Protein AF-A0A9Q1J4L8-F1 (afdb_monomer)

Sequence (246 aa):
MKAHSSSCDWLLPLSITVVRCLAFACGSSHESVCRLILRRPKENRTVIMPPKKAKGTVKNSKKKLDGGDQREEKYRRSVLDVAVLKEHLVLRREVARQAQASSEELKSQMRGLKEELSEEREEKKDISADLARQNKSLKTEMGVKVQKLETEVTTLRGKLDKCQEELKVEKEARARMEQEKDASICELKNQLDHMETGYQKILHDTLDSLLSHLADARLRWTDESTSIHLEYKELLSSFGLNPLQL

Solvent-accessible surface area (backbone atoms only — not comparable to full-atom values): 14968 Å² total; per-residue (Å²): 133,86,88,79,90,83,86,82,87,88,81,84,77,100,80,71,79,73,71,68,70,63,75,79,76,78,76,84,81,86,84,75,84,88,81,82,88,81,83,78,82,78,86,81,84,84,78,84,77,84,87,83,84,84,89,82,89,83,87,86,83,90,82,86,86,69,80,58,60,67,54,48,52,52,46,54,49,51,53,50,51,53,49,53,52,49,53,52,50,51,51,52,49,49,53,51,50,53,54,48,52,55,50,52,50,52,53,49,52,55,50,50,56,52,48,53,55,47,49,56,52,50,52,51,50,53,53,51,50,50,53,50,50,49,52,50,51,53,52,51,54,50,49,52,52,49,53,50,52,53,52,50,51,54,50,52,49,54,52,49,55,50,52,52,50,53,52,50,53,50,51,53,52,51,52,51,53,49,52,53,51,52,50,53,52,50,52,52,48,52,51,48,53,51,51,50,52,51,52,53,48,54,53,48,57,50,52,51,51,52,51,49,53,52,50,52,51,50,47,51,52,50,49,51,52,51,49,52,54,48,53,54,50,51,53,39,46,75,73,73,45,62,84,88,79,117

Organism: Synaphobranchus kaupii (NCBI:txid118154)

Secondary structure (DSSP, 8-state):
---------------SSSTTSSTTS-----SSSSSSS--PPP------PPPPPPP-----------TTHHHHHHHHHHHHHHHHHHHHHHHHHHHHHHHHHHHHHHHHHHHHHHHHHHHHHHHHHHHHHHHHHHHHHHHHHHHHHHHHHHHHHHHHHHHHHHHHHHHHHHHHHHHHHHHHHHHHHHHHHHHHHHHHHHHHHHHHHHHHHHHHHHHHHHHHHHHHHHHHHHHHHHHHHHTT--TT--

Radius of gyration: 75.36 Å; Cα contacts (8 Å, |Δi|>4): 6; chains: 1; bounding box: 149×34×218 Å

Structure (mmCIF, N/CA/C/O backbone):
data_AF-A0A9Q1J4L8-F1
#
_entry.id   AF-A0A9Q1J4L8-F1
#
loop_
_atom_site.group_PDB
_atom_site.id
_atom_site.type_symbol
_atom_site.label_atom_id
_atom_site.label_alt_id
_atom_site.label_comp_id
_atom_site.label_asym_id
_atom_site.label_entity_id
_atom_site.label_seq_id
_atom_site.pdbx_PDB_ins_code
_atom_site.Cartn_x
_atom_site.Cartn_y
_atom_site.Cartn_z
_atom_site.occupancy
_atom_site.B_iso_or_equiv
_atom_site.auth_seq_id
_atom_site.auth_comp_id
_atom_site.auth_asym_id
_atom_site.auth_atom_id
_atom_site.pdbx_PDB_model_num
ATOM 1 N N . MET A 1 1 ? -29.429 -12.076 -32.630 1.00 41.31 1 MET A N 1
ATOM 2 C CA . MET A 1 1 ? -29.334 -12.919 -31.420 1.00 41.31 1 MET A CA 1
ATOM 3 C C . MET A 1 1 ? -29.400 -12.019 -30.194 1.00 41.31 1 MET A C 1
ATOM 5 O O . MET A 1 1 ? -28.751 -10.989 -30.190 1.00 41.31 1 MET A O 1
ATOM 9 N N . LYS A 1 2 ? -30.280 -12.416 -29.268 1.00 39.25 2 LYS A N 1
ATOM 10 C CA . LYS A 1 2 ? -30.574 -11.995 -27.885 1.00 39.25 2 LYS A CA 1
ATOM 11 C C . LYS A 1 2 ? -29.916 -10.749 -27.262 1.00 39.25 2 LYS A C 1
ATOM 13 O O . LYS A 1 2 ? -28.704 -10.599 -27.210 1.00 39.25 2 LYS A O 1
ATOM 18 N N . ALA A 1 3 ? -30.819 -9.964 -26.680 1.00 41.41 3 ALA A N 1
ATOM 19 C CA . ALA A 1 3 ? -30.649 -8.843 -25.772 1.00 41.41 3 ALA A CA 1
ATOM 20 C C . ALA A 1 3 ? -30.174 -9.238 -24.360 1.00 41.41 3 ALA A C 1
ATOM 22 O O . ALA A 1 3 ? -30.511 -10.315 -23.881 1.00 41.41 3 ALA A O 1
ATOM 23 N N . HIS A 1 4 ? -29.513 -8.286 -23.698 1.00 40.66 4 HIS A N 1
ATOM 24 C CA . HIS A 1 4 ? -29.453 -8.005 -22.251 1.00 40.66 4 HIS A CA 1
ATOM 25 C C . HIS A 1 4 ? -29.112 -6.497 -22.195 1.00 40.66 4 HIS A C 1
ATOM 27 O O . HIS A 1 4 ? -28.115 -6.105 -22.785 1.00 40.66 4 HIS A O 1
ATOM 33 N N . SER A 1 5 ? -29.921 -5.530 -21.746 1.00 39.19 5 SER A N 1
ATOM 34 C CA . SER A 1 5 ? -30.726 -5.366 -20.528 1.00 39.19 5 SER A CA 1
ATOM 35 C C . SER A 1 5 ? -29.953 -5.661 -19.244 1.00 39.19 5 SER A C 1
ATOM 37 O O . SER A 1 5 ? -29.830 -6.821 -18.860 1.00 39.19 5 SER A O 1
ATOM 39 N N . SER A 1 6 ? -29.417 -4.618 -18.596 1.00 36.38 6 SER A N 1
ATOM 40 C CA . SER A 1 6 ? -29.942 -4.100 -17.318 1.00 36.38 6 SER A CA 1
ATOM 41 C C . SER A 1 6 ? -28.927 -3.206 -16.577 1.00 36.38 6 SER A C 1
ATOM 43 O O . SER A 1 6 ? -27.727 -3.457 -16.618 1.00 36.38 6 SER A O 1
ATOM 45 N N . SER A 1 7 ? -29.483 -2.251 -15.819 1.00 34.69 7 SER A N 1
ATOM 46 C CA . SER A 1 7 ? -28.934 -1.525 -14.654 1.00 34.69 7 SER A CA 1
ATOM 47 C C . SER A 1 7 ? -28.022 -0.319 -14.927 1.00 34.69 7 SER A C 1
ATOM 49 O O . SER A 1 7 ? -26.845 -0.476 -15.217 1.00 34.69 7 SER A O 1
ATOM 51 N N . CYS A 1 8 ? -28.549 0.911 -14.977 1.00 34.59 8 CYS A N 1
ATOM 52 C CA . CYS A 1 8 ? -29.114 1.756 -13.896 1.00 34.59 8 CYS A CA 1
ATOM 53 C C . CYS A 1 8 ? -28.048 2.413 -12.997 1.00 34.59 8 CYS A C 1
ATOM 55 O O . CYS A 1 8 ? -27.528 1.797 -12.070 1.00 34.59 8 CYS A O 1
ATOM 57 N N . ASP A 1 9 ? -27.785 3.684 -13.313 1.00 39.22 9 ASP A N 1
ATOM 58 C CA . ASP A 1 9 ? -27.867 4.855 -12.429 1.00 39.22 9 ASP A CA 1
ATOM 59 C C . ASP A 1 9 ? -27.431 4.709 -10.970 1.00 39.22 9 ASP A C 1
ATOM 61 O O . ASP A 1 9 ? -28.220 4.283 -10.133 1.00 39.22 9 ASP A O 1
ATOM 65 N N . TRP A 1 10 ? -26.250 5.246 -10.643 1.00 35.06 10 TRP A N 1
ATOM 66 C CA . TRP A 1 10 ? -25.964 5.787 -9.308 1.00 35.06 10 TRP A CA 1
ATOM 67 C C . TRP A 1 10 ? -25.053 7.019 -9.409 1.00 35.06 10 TRP A C 1
ATOM 69 O O . TRP A 1 10 ? -23.838 6.941 -9.247 1.00 35.06 10 TRP A O 1
ATOM 79 N N . LEU A 1 11 ? -25.664 8.179 -9.660 1.00 38.72 11 LEU A N 1
ATOM 80 C CA . LEU A 1 11 ? -25.077 9.499 -9.420 1.00 38.72 11 LEU A CA 1
ATOM 81 C C . LEU A 1 11 ? -25.900 10.211 -8.330 1.00 38.72 11 LEU A C 1
ATOM 83 O O . LEU A 1 11 ? -26.982 10.716 -8.606 1.00 38.72 11 LEU A O 1
ATOM 87 N N . LEU A 1 12 ? -25.297 10.272 -7.129 1.00 43.03 12 LEU A N 1
ATOM 88 C CA . LEU A 1 12 ? -25.479 11.239 -6.018 1.00 43.03 12 LEU A CA 1
ATOM 89 C C . LEU A 1 12 ? -26.795 11.194 -5.191 1.00 43.03 12 LEU A C 1
ATOM 91 O O . LEU A 1 12 ? -27.826 10.790 -5.714 1.00 43.03 12 LEU A O 1
ATOM 95 N N . PRO A 1 13 ? -26.839 11.693 -3.925 1.00 46.28 13 PRO A N 1
ATOM 96 C CA . PRO A 1 13 ? -25.764 12.078 -2.995 1.00 46.28 13 PRO A CA 1
ATOM 97 C C . PRO A 1 13 ? -25.899 11.464 -1.573 1.00 46.28 13 PRO A C 1
ATOM 99 O O . PRO A 1 13 ? -26.981 11.357 -0.992 1.00 46.28 13 PRO A O 1
ATOM 102 N N . LEU A 1 14 ? -24.766 11.169 -0.931 1.00 45.22 14 LEU A N 1
ATOM 103 C CA . LEU A 1 14 ? -24.687 10.952 0.520 1.00 45.22 14 LEU A CA 1
ATOM 104 C C . LEU A 1 14 ? -24.919 12.283 1.260 1.00 45.22 14 LEU A C 1
ATOM 106 O O . LEU A 1 14 ? -23.974 13.019 1.528 1.00 45.22 14 LEU A O 1
ATOM 110 N N . SER A 1 15 ? -26.169 12.634 1.573 1.00 49.53 15 SER A N 1
ATOM 111 C CA . SER A 1 15 ? -26.491 13.818 2.400 1.00 49.53 15 SER A CA 1
ATOM 112 C C . SER A 1 15 ? -27.800 13.703 3.196 1.00 49.53 15 SER A C 1
ATOM 114 O O . SER A 1 15 ? -28.487 14.699 3.393 1.00 49.53 15 SER A O 1
ATOM 116 N N . ILE A 1 16 ? -28.173 12.514 3.692 1.00 50.03 16 ILE A N 1
ATOM 117 C CA . ILE A 1 16 ? -29.377 12.368 4.552 1.00 50.03 16 ILE A CA 1
ATOM 118 C C . ILE A 1 16 ? -29.108 11.678 5.904 1.00 50.03 16 ILE A C 1
ATOM 120 O O . ILE A 1 16 ? -29.933 11.750 6.813 1.00 50.03 16 ILE A O 1
ATOM 124 N N . THR A 1 17 ? -27.921 11.119 6.144 1.00 47.09 17 THR A N 1
ATOM 125 C CA . THR A 1 17 ? -27.683 10.350 7.384 1.00 47.09 17 THR A CA 1
ATOM 126 C C . THR A 1 17 ? -27.068 11.150 8.540 1.00 47.09 17 THR A C 1
ATOM 128 O O . THR A 1 17 ? -26.911 10.608 9.627 1.00 47.09 17 THR A O 1
ATOM 131 N N . 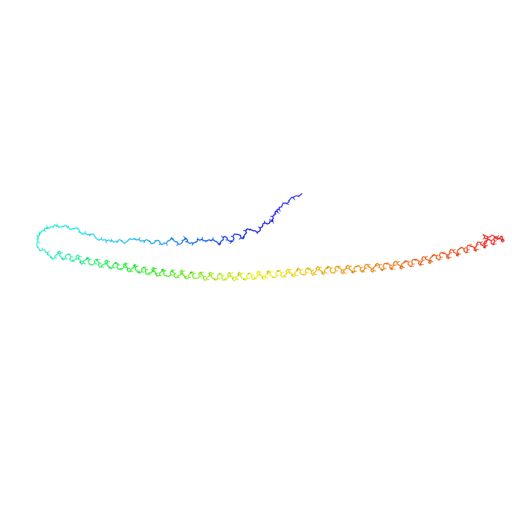VAL A 1 18 ? -26.769 12.446 8.376 1.00 47.94 18 VAL A N 1
ATOM 132 C CA . VAL A 1 18 ? -26.186 13.263 9.469 1.00 47.94 18 VAL A CA 1
ATOM 133 C C . VAL A 1 18 ? -27.233 14.080 10.242 1.00 47.94 18 VAL A C 1
ATOM 135 O O . VAL A 1 18 ? -27.016 14.407 11.404 1.00 47.94 18 VAL A O 1
ATOM 138 N N . VAL A 1 19 ? -28.430 14.317 9.694 1.00 46.69 19 VAL A N 1
ATOM 139 C CA . VAL A 1 19 ? -29.471 15.090 10.410 1.00 46.69 19 VAL A CA 1
ATOM 140 C C . VAL A 1 19 ? -30.332 14.215 11.334 1.00 46.69 19 VAL A C 1
ATOM 142 O O . VAL A 1 19 ? -31.009 14.722 12.224 1.00 46.69 19 VAL A O 1
ATOM 145 N N . ARG A 1 20 ? -30.254 12.881 11.225 1.00 41.91 20 ARG A N 1
ATOM 146 C CA . ARG A 1 20 ? -31.055 11.975 12.069 1.00 41.91 20 ARG A CA 1
ATOM 147 C C . ARG A 1 20 ? -30.362 11.515 13.360 1.00 41.91 20 ARG A C 1
ATOM 149 O O . ARG A 1 20 ? -31.019 10.914 14.201 1.00 41.91 20 ARG A O 1
ATOM 156 N N . CYS A 1 21 ? -29.091 11.871 13.568 1.00 37.75 21 CYS A N 1
ATOM 157 C CA . CYS A 1 21 ? -28.373 11.614 14.827 1.00 37.75 21 CYS A CA 1
ATOM 158 C C . CYS A 1 21 ? -28.373 12.800 15.810 1.00 37.75 21 CYS A C 1
ATOM 160 O O . CYS A 1 21 ? -27.977 12.627 16.958 1.00 37.75 21 CYS A O 1
ATOM 162 N N . LEU A 1 22 ? -28.872 13.977 15.415 1.00 38.34 22 LEU A N 1
ATOM 163 C CA . LEU A 1 22 ? -29.051 15.126 16.319 1.00 38.34 22 LEU A CA 1
ATOM 164 C C . LEU A 1 22 ? -30.477 15.254 16.884 1.00 38.34 22 LEU A C 1
ATOM 166 O O . LEU A 1 22 ? -30.719 16.084 17.752 1.00 38.34 22 LEU A O 1
ATOM 170 N N . ALA A 1 23 ? -31.403 14.380 16.479 1.00 39.72 23 ALA A N 1
ATOM 171 C CA . ALA A 1 23 ? -32.763 14.312 17.024 1.00 39.72 23 ALA A CA 1
ATOM 172 C C . ALA A 1 23 ? -32.931 13.270 18.152 1.00 39.72 23 ALA A C 1
ATOM 174 O O . ALA A 1 23 ? -34.051 12.882 18.468 1.00 39.72 23 ALA A O 1
ATOM 175 N N . PHE A 1 24 ? -31.834 12.814 18.770 1.00 37.53 24 PHE A N 1
ATOM 176 C CA . PHE A 1 24 ? -31.878 12.076 20.044 1.00 37.53 24 PHE A CA 1
ATOM 177 C C . PHE A 1 24 ? -31.339 12.905 21.224 1.00 37.53 24 PHE A C 1
ATOM 179 O O . PHE A 1 24 ? -31.218 12.418 22.343 1.00 37.53 24 P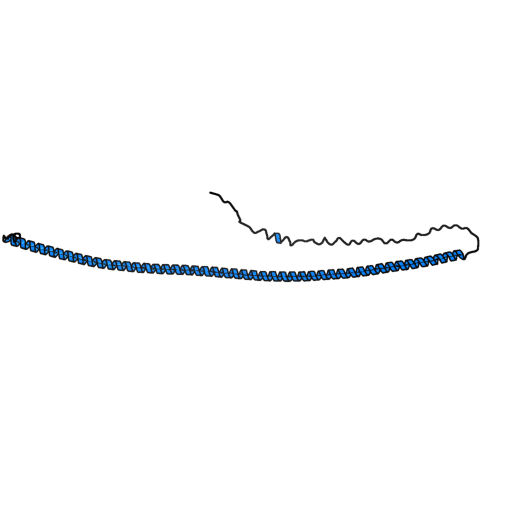HE A O 1
ATOM 186 N N . ALA A 1 25 ? -31.042 14.184 20.982 1.00 44.75 25 ALA A N 1
ATOM 187 C CA . ALA A 1 25 ? -30.523 15.124 21.967 1.00 44.75 25 ALA A CA 1
ATOM 188 C C . ALA A 1 25 ? -31.481 16.310 22.169 1.00 44.75 25 ALA A C 1
ATOM 190 O O . ALA A 1 25 ? -31.062 17.457 22.150 1.00 44.75 25 ALA A O 1
ATOM 191 N N . CYS A 1 26 ? -32.780 16.050 22.332 1.00 42.31 26 CYS A N 1
ATOM 192 C CA . CYS A 1 26 ? -33.693 16.991 22.987 1.00 42.31 26 CYS A CA 1
ATOM 193 C C . CYS A 1 26 ? -34.978 16.251 23.376 1.00 42.31 26 CYS A C 1
ATOM 195 O O . CYS A 1 26 ? -35.955 16.218 22.634 1.00 42.31 26 CYS A O 1
ATOM 197 N N . GLY A 1 27 ? -34.932 15.582 24.525 1.00 34.06 27 GLY A N 1
ATOM 198 C CA . GLY A 1 27 ? -36.057 14.876 25.128 1.00 34.06 27 GLY A CA 1
ATOM 199 C C . GLY A 1 27 ? -36.239 15.340 26.562 1.00 34.06 27 GLY A C 1
ATOM 200 O O . GLY A 1 27 ? -36.125 14.553 27.497 1.00 34.06 27 GLY A O 1
ATOM 201 N N . SER A 1 28 ? -36.457 16.644 26.727 1.00 48.75 28 SER A N 1
ATOM 202 C CA . SER A 1 28 ? -37.103 17.198 27.910 1.00 48.75 28 SER A CA 1
ATOM 203 C C . SER A 1 28 ? -38.387 16.418 28.204 1.00 48.75 28 SER A C 1
ATOM 205 O O . SER A 1 28 ? -39.126 16.065 27.287 1.00 48.75 28 SER A O 1
ATOM 207 N N . SER A 1 29 ? -38.676 16.244 29.493 1.00 43.75 29 SER A N 1
ATOM 208 C CA . SER A 1 29 ? -39.889 15.632 30.047 1.00 43.75 29 SER A CA 1
ATOM 209 C C . SER A 1 29 ? -39.823 14.120 30.301 1.00 43.75 29 SER A C 1
ATOM 211 O O . SER A 1 29 ? -40.566 13.323 29.738 1.00 43.75 29 SER A O 1
ATOM 213 N N . HIS A 1 30 ? -39.000 13.727 31.275 1.00 35.34 30 HIS A N 1
ATOM 214 C CA . HIS A 1 30 ? -39.328 12.574 32.120 1.00 35.34 30 HIS A CA 1
ATOM 215 C C . HIS A 1 30 ? -39.415 13.002 33.592 1.00 35.34 30 HIS A C 1
ATOM 217 O O . HIS A 1 30 ? -38.863 12.379 34.492 1.00 35.34 30 HIS A O 1
ATOM 223 N N . GLU A 1 31 ? -40.125 14.110 33.822 1.00 42.59 31 GLU A N 1
ATOM 224 C CA . GLU A 1 31 ? -40.415 14.668 35.149 1.00 42.59 31 GLU A CA 1
ATOM 225 C C . GLU A 1 31 ? -41.905 14.515 35.526 1.00 42.59 31 GLU A C 1
ATOM 227 O O . GLU A 1 31 ? -42.441 15.260 36.340 1.00 42.59 31 GLU A O 1
ATOM 232 N N . SER A 1 32 ? -42.621 13.545 34.939 1.00 43.25 32 SER A N 1
ATOM 233 C CA . SER A 1 32 ? -44.064 13.360 35.199 1.00 43.25 32 SER A CA 1
ATOM 234 C C . SER A 1 32 ? -44.546 11.932 35.470 1.00 43.25 32 SER A C 1
ATOM 236 O O . SER A 1 32 ? -45.738 11.745 35.685 1.00 43.25 32 SER A O 1
ATOM 238 N N . VAL A 1 33 ? -43.669 10.925 35.571 1.00 44.53 33 VAL A N 1
ATOM 239 C CA . VAL A 1 33 ? -44.124 9.532 35.810 1.00 44.53 33 VAL A CA 1
ATOM 240 C C . VAL A 1 33 ? -43.992 9.071 37.275 1.00 44.53 33 VAL A C 1
ATOM 242 O O . VAL A 1 33 ? -44.569 8.061 37.656 1.00 44.53 33 VAL A O 1
ATOM 245 N N . CYS A 1 34 ? -43.366 9.852 38.164 1.00 39.03 34 CYS A N 1
ATOM 246 C CA . CYS A 1 34 ? -43.180 9.462 39.576 1.00 39.03 34 CYS A CA 1
ATOM 247 C C . CYS A 1 34 ? -43.964 10.313 40.593 1.00 39.03 34 CYS A C 1
ATOM 249 O O . CYS A 1 34 ? -43.502 10.501 41.717 1.00 39.03 34 CYS A O 1
ATOM 251 N N . ARG A 1 35 ? -45.148 10.840 40.240 1.00 41.84 35 ARG A N 1
ATOM 252 C CA . ARG A 1 35 ? -45.979 11.618 41.188 1.00 41.84 35 ARG A CA 1
ATOM 253 C C . ARG A 1 35 ? -47.375 11.052 41.455 1.00 41.84 35 ARG A C 1
ATOM 255 O O . ARG A 1 35 ? -48.246 11.768 41.942 1.00 41.84 35 ARG A O 1
ATOM 262 N N . LEU A 1 36 ? -47.587 9.763 41.212 1.00 43.41 36 LEU A N 1
ATOM 263 C CA . LEU A 1 36 ? -48.846 9.108 41.546 1.00 43.41 36 LEU A CA 1
ATOM 264 C C . LEU A 1 36 ? -48.569 7.726 42.135 1.00 43.41 36 LEU A C 1
ATOM 266 O O . LEU A 1 36 ? -48.493 6.762 41.399 1.00 43.41 36 LEU A O 1
ATOM 270 N N . ILE A 1 37 ? -48.336 7.667 43.445 1.00 42.66 37 ILE A N 1
ATOM 271 C CA . ILE A 1 37 ? -48.657 6.577 44.388 1.00 42.66 37 ILE A CA 1
ATOM 272 C C . ILE A 1 37 ? -48.006 7.018 45.703 1.00 42.66 37 ILE A C 1
ATOM 274 O O . ILE A 1 37 ? -46.807 6.874 45.891 1.00 42.66 37 ILE A O 1
ATOM 278 N N . LEU A 1 38 ? -48.795 7.698 46.537 1.00 41.38 38 LEU A N 1
ATOM 279 C CA . LEU A 1 38 ? -48.722 7.792 48.008 1.00 41.38 38 LEU A CA 1
ATOM 280 C C . LEU A 1 38 ? -49.673 8.921 48.463 1.00 41.38 38 LEU A C 1
ATOM 282 O O . LEU A 1 38 ? -49.316 9.825 49.218 1.00 41.38 38 LEU A O 1
ATOM 286 N N . ARG A 1 39 ? -50.936 8.872 48.008 1.00 35.50 39 ARG A N 1
ATOM 287 C CA . ARG A 1 39 ? -52.033 9.500 48.755 1.00 35.50 39 ARG A CA 1
ATOM 288 C C . ARG A 1 39 ? -52.271 8.623 49.983 1.00 35.50 39 ARG A C 1
ATOM 290 O O . ARG A 1 39 ? -52.790 7.519 49.858 1.00 35.50 39 ARG A O 1
ATOM 297 N N . ARG A 1 40 ? -51.862 9.103 51.160 1.00 39.34 40 ARG A N 1
ATOM 298 C CA . ARG A 1 40 ? -52.285 8.532 52.447 1.00 39.34 40 ARG A CA 1
ATOM 299 C C . ARG A 1 40 ? -53.816 8.609 52.551 1.00 39.34 40 ARG A C 1
ATOM 301 O O . ARG A 1 40 ? -54.337 9.716 52.402 1.00 39.34 40 ARG A O 1
ATOM 308 N N . PRO A 1 41 ? -54.530 7.528 52.896 1.00 37.47 41 PRO A N 1
ATOM 309 C CA . PRO A 1 41 ? -55.856 7.661 53.472 1.00 37.47 41 PRO A CA 1
ATOM 310 C C . PRO A 1 41 ? -55.706 8.072 54.946 1.00 37.47 41 PRO A C 1
ATOM 312 O O . PRO A 1 41 ? -55.043 7.395 55.734 1.00 37.47 41 PRO A O 1
ATOM 315 N N . LYS A 1 42 ? -56.280 9.225 55.296 1.00 42.94 42 LYS A N 1
ATOM 316 C CA . LYS A 1 42 ? -56.735 9.532 56.660 1.00 42.94 42 LYS A CA 1
ATOM 317 C C . LYS A 1 42 ? -58.161 8.979 56.832 1.00 42.94 42 LYS A C 1
ATOM 319 O O . LYS A 1 42 ? -58.789 8.626 55.842 1.00 42.94 42 LYS A O 1
ATOM 324 N N . GLU A 1 43 ? -58.619 8.961 58.086 1.00 33.66 43 GLU A N 1
ATOM 325 C CA . GLU A 1 43 ? -59.881 8.409 58.618 1.00 33.66 43 GLU A CA 1
ATOM 326 C C . GLU A 1 43 ? -59.882 6.874 58.821 1.00 33.66 43 GLU A C 1
ATOM 328 O O . GLU A 1 43 ? -59.393 6.128 57.991 1.00 33.66 43 GLU A O 1
ATOM 333 N N . ASN A 1 44 ? -60.407 6.296 59.907 1.00 31.23 44 ASN A N 1
ATOM 334 C CA . ASN A 1 44 ? -61.341 6.840 60.887 1.00 31.23 44 ASN A CA 1
ATOM 335 C C . ASN A 1 44 ? -61.209 6.096 62.230 1.00 31.23 44 ASN A C 1
ATOM 337 O O . ASN A 1 44 ? -61.232 4.868 62.287 1.00 31.23 44 ASN A O 1
ATOM 341 N N . ARG A 1 45 ? -61.072 6.845 63.328 1.00 32.84 45 ARG A N 1
ATOM 342 C CA . ARG A 1 45 ? -61.009 6.318 64.697 1.00 32.84 45 ARG A CA 1
ATOM 343 C C . ARG A 1 45 ? -62.442 6.227 65.219 1.00 32.84 45 ARG A C 1
ATOM 345 O O . ARG A 1 45 ? -63.008 7.238 65.620 1.00 32.84 45 ARG A O 1
ATOM 352 N N . THR A 1 46 ? -63.040 5.041 65.224 1.00 36.69 46 THR A N 1
ATOM 353 C CA . THR A 1 46 ? -64.351 4.828 65.852 1.00 36.69 46 THR A CA 1
ATOM 354 C C . THR A 1 46 ? -64.213 4.922 67.372 1.00 36.69 46 THR A C 1
ATOM 356 O O . THR A 1 46 ? -63.769 3.985 68.036 1.00 36.69 46 THR A O 1
ATOM 359 N N . VAL A 1 47 ? -64.568 6.079 67.929 1.00 36.00 47 VAL A N 1
ATOM 360 C CA . VAL A 1 47 ? -64.801 6.263 69.364 1.00 36.00 47 VAL A CA 1
ATOM 361 C C . VAL A 1 47 ? -66.200 5.730 69.667 1.00 36.00 47 VAL A C 1
ATOM 363 O O . VAL A 1 47 ? -67.196 6.349 69.310 1.00 36.00 47 VAL A O 1
ATOM 366 N N . ILE A 1 48 ? -66.283 4.571 70.319 1.00 38.25 48 ILE A N 1
ATOM 367 C CA . ILE A 1 48 ? -67.538 4.065 70.884 1.00 38.25 48 ILE A CA 1
ATOM 368 C C . ILE A 1 48 ? -67.730 4.752 72.241 1.00 38.25 48 ILE A C 1
ATOM 370 O O . ILE A 1 48 ? -67.022 4.454 73.202 1.00 38.25 48 ILE A O 1
ATOM 374 N N . MET A 1 49 ? -68.665 5.701 72.311 1.00 40.38 49 MET A N 1
ATOM 375 C CA . MET A 1 49 ? -69.192 6.226 73.575 1.00 40.38 49 MET A CA 1
ATOM 376 C C . MET A 1 49 ? -70.303 5.298 74.105 1.00 40.38 49 MET A C 1
ATOM 378 O O . MET A 1 49 ? -71.115 4.833 73.305 1.00 40.38 49 MET A O 1
ATOM 382 N N . PRO A 1 50 ? -70.409 5.052 75.425 1.00 45.69 50 PRO A N 1
ATOM 383 C CA . PRO A 1 50 ? -71.561 4.365 76.007 1.00 45.69 50 PRO A CA 1
ATOM 384 C C . PRO A 1 50 ? -72.742 5.344 76.208 1.00 45.69 50 PRO A C 1
ATOM 386 O O . PRO A 1 50 ? -72.510 6.528 76.482 1.00 45.69 50 PRO A O 1
ATOM 389 N N . PRO A 1 51 ? -74.012 4.901 76.101 1.00 47.16 51 PRO A N 1
ATOM 390 C CA . PRO A 1 51 ? -75.158 5.802 76.167 1.00 47.16 51 PRO A CA 1
ATOM 391 C C . PRO A 1 51 ? -75.479 6.249 77.604 1.00 47.16 51 PRO A C 1
ATOM 393 O O . PRO A 1 51 ? -75.443 5.473 78.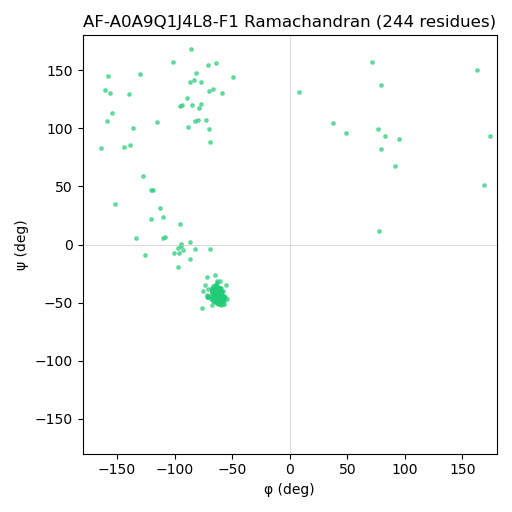563 1.00 47.16 51 PRO A O 1
ATOM 396 N N . LYS A 1 52 ? -75.822 7.538 77.731 1.00 34.56 52 LYS A N 1
ATOM 397 C CA . LYS A 1 52 ? -76.303 8.203 78.951 1.00 34.56 52 LYS A CA 1
ATOM 398 C C . LYS A 1 52 ? -77.680 7.669 79.366 1.00 34.56 52 LYS A C 1
ATOM 400 O O . LYS A 1 52 ? -78.598 7.586 78.558 1.00 34.56 52 LYS A O 1
ATOM 405 N N . LYS A 1 53 ? -77.816 7.369 80.660 1.00 37.78 53 LYS A N 1
ATOM 406 C CA . LYS A 1 53 ? -79.046 6.919 81.328 1.00 37.78 53 LYS A CA 1
ATOM 407 C C . LYS A 1 53 ? -80.085 8.042 81.429 1.00 37.78 53 LYS A C 1
ATOM 409 O O . LYS A 1 53 ? -79.768 9.124 81.923 1.00 37.78 53 LYS A O 1
ATOM 414 N N . ALA A 1 54 ? -81.329 7.739 81.058 1.00 35.56 54 ALA A N 1
ATOM 415 C CA . ALA A 1 54 ? -82.509 8.513 81.427 1.00 35.56 54 ALA A CA 1
ATOM 416 C C . ALA A 1 54 ? -83.042 8.051 82.795 1.00 35.56 54 ALA A C 1
ATOM 418 O O . ALA A 1 54 ? -83.034 6.869 83.138 1.00 35.56 54 ALA A O 1
ATOM 419 N N . LYS A 1 55 ? -83.449 9.039 83.587 1.00 32.91 55 LYS A N 1
ATOM 420 C CA . LYS A 1 55 ? -83.844 8.982 84.994 1.00 32.91 55 LYS A CA 1
ATOM 421 C C . LYS A 1 55 ? -85.368 8.840 85.048 1.00 32.91 55 LYS A C 1
ATOM 423 O O . LYS A 1 55 ? -86.065 9.721 84.562 1.00 32.91 55 LYS A O 1
ATOM 428 N N . GLY A 1 56 ? -85.870 7.755 85.631 1.00 34.47 56 GLY A N 1
ATOM 429 C CA . GLY A 1 56 ? -87.300 7.507 85.824 1.00 34.47 56 GLY A CA 1
ATOM 430 C C . GLY A 1 56 ? -87.552 6.973 87.227 1.00 34.47 56 GLY A C 1
ATOM 431 O O . GLY A 1 56 ? -87.290 5.812 87.520 1.00 34.47 56 GLY A O 1
ATOM 432 N N . THR A 1 57 ? -87.987 7.869 88.100 1.00 33.78 57 THR A N 1
ATOM 433 C CA . THR A 1 57 ? -88.270 7.673 89.520 1.00 33.78 57 THR A CA 1
ATOM 434 C C . THR A 1 57 ? -89.686 7.126 89.682 1.00 33.78 57 THR A C 1
ATOM 436 O O . THR A 1 57 ? -90.616 7.845 89.341 1.00 33.78 57 THR A O 1
ATOM 439 N N . VAL A 1 58 ? -89.889 5.941 90.271 1.00 37.50 58 VAL A N 1
ATOM 440 C CA . VAL A 1 58 ? -91.148 5.633 90.975 1.00 37.50 58 VAL A CA 1
ATOM 441 C C . VAL A 1 58 ? -90.860 4.858 92.257 1.00 37.50 58 VAL A C 1
ATOM 443 O O . VAL A 1 58 ? -90.112 3.888 92.313 1.00 37.50 58 VAL A O 1
ATOM 446 N N . LYS A 1 59 ? -91.465 5.412 93.296 1.00 35.53 59 LYS A N 1
ATOM 447 C CA . LYS A 1 59 ? -91.420 5.149 94.722 1.00 35.53 59 LYS A CA 1
ATOM 448 C C . LYS A 1 59 ? -92.493 4.106 95.032 1.00 35.53 59 LYS A C 1
ATOM 450 O O . LYS A 1 59 ? -93.652 4.364 94.736 1.00 35.53 59 LYS A O 1
ATOM 455 N N . ASN A 1 60 ? -92.149 2.991 95.674 1.00 33.12 60 ASN A N 1
ATOM 456 C CA . ASN A 1 60 ? -93.025 2.473 96.719 1.00 33.12 60 ASN A CA 1
ATOM 457 C C . ASN A 1 60 ? -92.310 1.561 97.708 1.00 33.12 60 ASN A C 1
ATOM 459 O O . ASN A 1 60 ? -91.331 0.880 97.426 1.00 33.12 60 ASN A O 1
ATOM 463 N N . SER A 1 61 ? -92.795 1.690 98.925 1.00 33.50 61 SER A N 1
ATOM 464 C CA . SER A 1 61 ? -92.132 1.413 100.178 1.00 33.50 61 SER A CA 1
ATOM 465 C C . SER A 1 61 ? -92.556 0.081 100.787 1.00 33.50 61 SER A C 1
ATOM 467 O O . SER A 1 61 ? -93.718 -0.297 100.681 1.00 33.50 61 SER A O 1
ATOM 469 N N . LYS A 1 62 ? -91.656 -0.438 101.638 1.00 34.25 62 LYS A N 1
ATOM 470 C CA . LYS A 1 62 ? -91.961 -1.073 102.936 1.00 34.25 62 LYS A CA 1
ATOM 471 C C . LYS A 1 62 ? -92.102 -2.606 102.936 1.00 34.25 62 LYS A C 1
ATOM 473 O O . LYS A 1 62 ? -93.203 -3.135 102.961 1.00 34.25 62 LYS A O 1
ATOM 478 N N . LYS A 1 63 ? -90.984 -3.299 103.180 1.00 34.28 63 LYS A N 1
ATOM 479 C CA . LYS A 1 63 ? -90.836 -4.129 104.392 1.00 34.28 63 LYS A CA 1
ATOM 480 C C . LYS A 1 63 ? -89.358 -4.412 104.677 1.00 34.28 63 LYS A C 1
ATOM 482 O O . LYS A 1 63 ? -88.575 -4.663 103.774 1.00 34.28 63 LYS A O 1
ATOM 487 N N . LYS A 1 64 ? -89.005 -4.222 105.947 1.00 34.91 64 LYS A N 1
ATOM 488 C CA . LYS A 1 64 ? -87.681 -4.376 106.558 1.00 34.91 64 LYS A CA 1
ATOM 489 C C . LYS A 1 64 ? -87.200 -5.830 106.497 1.00 34.91 64 LYS A C 1
ATOM 491 O O . LYS A 1 64 ? -88.042 -6.719 106.567 1.00 34.91 64 LYS A O 1
ATOM 496 N N . LEU A 1 65 ? -85.867 -5.969 106.564 1.00 36.69 65 LEU A N 1
ATOM 497 C CA . LEU A 1 65 ? -85.067 -7.197 106.716 1.00 36.69 65 LEU A CA 1
ATOM 498 C C . LEU A 1 65 ? -84.956 -7.928 105.370 1.00 36.69 65 LEU A C 1
ATOM 500 O O . LEU A 1 65 ? -85.807 -8.728 105.028 1.00 36.69 65 LEU A O 1
ATOM 504 N N . ASP A 1 66 ? -84.048 -7.546 104.478 1.00 38.38 66 ASP A N 1
ATOM 505 C CA . ASP A 1 66 ? -82.629 -7.870 104.607 1.00 38.38 66 ASP A CA 1
ATOM 506 C C . ASP A 1 66 ? -81.774 -6.888 103.775 1.00 38.38 66 ASP A C 1
ATOM 508 O O . ASP A 1 66 ? -81.791 -6.877 102.546 1.00 38.38 66 ASP A O 1
ATOM 512 N N . GLY A 1 67 ? -81.081 -5.967 104.449 1.00 40.34 67 GLY A N 1
ATOM 513 C CA . GLY A 1 67 ? -80.203 -4.984 103.802 1.00 40.34 67 GLY A CA 1
ATOM 514 C C . GLY A 1 67 ? -78.810 -5.532 103.474 1.00 40.34 67 GLY A C 1
ATOM 515 O O . GLY A 1 67 ? -78.011 -4.798 102.885 1.00 40.34 67 GLY A O 1
ATOM 516 N N . GLY A 1 68 ? -78.526 -6.779 103.872 1.00 50.97 68 GLY A N 1
ATOM 517 C CA . GLY A 1 68 ? -77.280 -7.482 103.588 1.00 50.97 68 GLY A CA 1
ATOM 518 C C . GLY A 1 68 ? -77.240 -7.972 102.145 1.00 50.97 68 GLY A C 1
ATOM 519 O O . GLY A 1 68 ? -76.368 -7.549 101.389 1.00 50.97 68 GLY A O 1
ATOM 520 N N . ASP A 1 69 ? -78.252 -8.735 101.725 1.00 56.06 69 ASP A N 1
ATOM 521 C CA . ASP A 1 69 ? -78.253 -9.487 100.462 1.00 56.06 69 ASP A CA 1
ATOM 522 C C . ASP A 1 69 ? -78.170 -8.606 99.197 1.00 56.06 69 ASP A C 1
ATOM 524 O O . ASP A 1 69 ? -77.332 -8.815 98.325 1.00 56.06 69 ASP A O 1
ATOM 528 N N . GLN A 1 70 ? -78.919 -7.498 99.107 1.00 64.94 70 GLN A N 1
ATOM 529 C CA . GLN A 1 70 ? -78.848 -6.620 97.923 1.00 64.94 70 GLN A CA 1
ATOM 530 C C . GLN A 1 70 ? -77.538 -5.805 97.830 1.00 64.94 70 GLN A C 1
ATOM 532 O O . GLN A 1 70 ? -77.122 -5.406 96.735 1.00 64.94 70 GLN A O 1
ATOM 537 N N . ARG A 1 71 ? -76.896 -5.492 98.963 1.00 68.56 71 ARG A N 1
ATOM 538 C CA . ARG A 1 71 ? -75.570 -4.845 98.975 1.00 68.56 71 ARG A CA 1
ATOM 539 C C . ARG A 1 71 ? -74.484 -5.848 98.622 1.00 68.56 71 ARG A C 1
ATOM 541 O O . ARG A 1 71 ? -73.579 -5.507 97.865 1.00 68.56 71 ARG A O 1
ATOM 548 N N . GLU A 1 72 ? -74.607 -7.059 99.139 1.00 77.75 72 GLU A N 1
ATOM 549 C CA . GLU A 1 72 ? -73.681 -8.154 98.903 1.00 77.75 72 GLU A CA 1
ATOM 550 C C . GLU A 1 72 ? -73.727 -8.637 97.447 1.00 77.75 72 GLU A C 1
ATOM 552 O O . GLU A 1 72 ? -72.685 -8.773 96.814 1.00 77.75 72 GLU A O 1
ATOM 557 N N . GLU A 1 73 ? -74.913 -8.749 96.848 1.00 81.06 73 GLU A N 1
ATOM 558 C CA . GLU A 1 73 ? -75.100 -9.094 95.433 1.00 81.06 73 GLU A CA 1
ATOM 559 C C . GLU A 1 73 ? -74.492 -8.036 94.493 1.00 81.06 73 GLU A C 1
ATOM 561 O O . GLU A 1 73 ? -73.838 -8.355 93.498 1.00 81.06 73 GLU A O 1
ATOM 566 N N . LYS A 1 74 ? -74.643 -6.743 94.820 1.00 85.88 74 LYS A N 1
ATOM 567 C CA . LYS A 1 74 ? -73.986 -5.642 94.088 1.00 85.88 74 LYS A CA 1
ATOM 568 C C . LYS A 1 74 ? -72.468 -5.677 94.249 1.00 85.88 74 LYS A C 1
ATOM 570 O O . LYS A 1 74 ? -71.755 -5.350 93.299 1.00 85.88 74 LYS A O 1
ATOM 575 N N . TYR A 1 75 ? -71.980 -6.063 95.427 1.00 86.62 75 TYR A N 1
ATOM 576 C CA . TYR A 1 75 ? -70.556 -6.243 95.682 1.00 86.62 75 TYR A CA 1
ATOM 577 C C . TYR A 1 75 ? -69.999 -7.423 94.875 1.00 86.62 75 TYR A C 1
ATOM 579 O O . TYR A 1 75 ? -69.026 -7.230 94.153 1.00 86.62 75 TYR A O 1
ATOM 587 N N . ARG A 1 76 ? -70.664 -8.590 94.869 1.00 88.12 76 ARG A N 1
ATOM 588 C CA . ARG A 1 76 ? -70.297 -9.742 94.020 1.00 88.12 76 ARG A CA 1
ATOM 589 C C . ARG A 1 76 ? -70.288 -9.385 92.535 1.00 88.12 76 ARG A C 1
ATOM 591 O O . ARG A 1 76 ? -69.321 -9.699 91.848 1.00 88.12 76 ARG A O 1
ATOM 598 N N . ARG A 1 77 ? -71.307 -8.665 92.046 1.00 90.56 77 ARG A N 1
ATOM 599 C CA . ARG A 1 77 ? -71.330 -8.143 90.665 1.00 90.56 77 ARG A CA 1
ATOM 600 C C . ARG A 1 77 ? -70.152 -7.221 90.375 1.00 90.56 77 ARG A C 1
ATOM 602 O O . ARG A 1 77 ? -69.481 -7.399 89.371 1.00 90.56 77 ARG A O 1
ATOM 609 N N . SER A 1 78 ? -69.853 -6.296 91.284 1.00 90.50 78 SER A N 1
ATOM 610 C CA . SER A 1 78 ? -68.716 -5.381 91.128 1.00 90.50 78 SER A CA 1
ATOM 611 C C . SER A 1 78 ? -67.375 -6.125 91.131 1.00 90.50 78 SER A C 1
ATOM 613 O O . SER A 1 78 ? -66.474 -5.759 90.385 1.00 90.50 78 SER A O 1
ATOM 615 N N . VAL A 1 79 ? -67.232 -7.183 91.937 1.00 92.75 79 VAL A N 1
ATOM 616 C CA . VAL A 1 79 ? -66.035 -8.042 91.954 1.00 92.75 79 VAL A CA 1
ATOM 617 C C . VAL A 1 79 ? -65.869 -8.783 90.623 1.00 92.75 79 VAL A C 1
ATOM 619 O O . VAL A 1 79 ? -64.766 -8.787 90.075 1.00 92.75 79 VAL A O 1
ATOM 622 N N . LEU A 1 80 ? -66.948 -9.353 90.074 1.00 93.38 80 LEU A N 1
ATOM 623 C CA . LEU A 1 80 ? -66.941 -9.994 88.753 1.00 93.38 80 LEU A CA 1
ATOM 624 C C . LEU A 1 80 ? -66.623 -8.995 87.634 1.00 93.38 80 LEU A C 1
ATOM 626 O O . LEU A 1 80 ? -65.763 -9.268 86.801 1.00 93.38 80 LEU A O 1
ATOM 630 N N . ASP A 1 81 ? -67.237 -7.811 87.651 1.00 93.75 81 ASP A N 1
ATOM 631 C CA . ASP A 1 81 ? -66.967 -6.751 86.676 1.00 93.75 81 ASP A CA 1
ATOM 632 C C . ASP A 1 81 ? -65.492 -6.318 86.722 1.00 93.75 81 ASP A C 1
ATOM 634 O O . ASP A 1 81 ? -64.851 -6.148 85.684 1.00 93.75 81 ASP A O 1
ATOM 638 N N . VAL A 1 82 ? -64.910 -6.192 87.921 1.00 94.50 82 VAL A N 1
ATOM 639 C CA . VAL A 1 82 ? -63.478 -5.901 88.091 1.00 94.50 82 VAL A CA 1
ATOM 640 C C . VAL A 1 82 ? -62.605 -7.029 87.531 1.00 94.50 82 VAL A C 1
ATOM 642 O O . VAL A 1 82 ? -61.573 -6.736 86.927 1.00 94.50 82 VAL A O 1
ATOM 645 N N . ALA A 1 83 ? -62.986 -8.298 87.700 1.00 93.94 83 ALA A N 1
ATOM 646 C CA . ALA A 1 83 ? -62.254 -9.434 87.137 1.00 93.94 83 ALA A CA 1
ATOM 647 C C . ALA A 1 83 ? -62.288 -9.433 85.596 1.00 93.94 83 ALA A C 1
ATOM 649 O O . ALA A 1 83 ? -61.232 -9.463 84.965 1.00 93.94 83 ALA A O 1
ATOM 650 N N . VAL A 1 84 ? -63.468 -9.263 84.993 1.00 95.69 84 VAL A N 1
ATOM 651 C CA . VAL A 1 84 ? -63.641 -9.180 83.531 1.00 95.69 84 VAL A CA 1
ATOM 652 C C . VAL A 1 84 ? -62.877 -7.988 82.944 1.00 95.69 84 VAL A C 1
ATOM 654 O O . VAL A 1 84 ? -62.203 -8.104 81.918 1.00 95.69 84 VAL A O 1
ATOM 657 N N . LEU A 1 85 ? -62.922 -6.826 83.602 1.00 95.19 85 LEU A N 1
ATOM 658 C CA . LEU A 1 85 ? -62.167 -5.650 83.162 1.00 95.19 85 LEU A CA 1
ATOM 659 C C . LEU A 1 85 ? -60.652 -5.872 83.235 1.00 95.19 85 LEU A C 1
ATOM 661 O O . LEU A 1 85 ? -59.929 -5.399 82.354 1.00 95.19 85 LEU A O 1
ATOM 665 N N . LYS A 1 86 ? -60.162 -6.597 84.249 1.00 96.31 86 LYS A N 1
ATOM 666 C CA . LYS A 1 86 ? -58.746 -6.983 84.348 1.00 96.31 86 LYS A CA 1
ATOM 667 C C . LYS A 1 86 ? -58.342 -7.916 83.207 1.00 96.31 86 LYS A C 1
ATOM 669 O O . LYS A 1 86 ? -57.317 -7.661 82.580 1.00 96.31 86 LYS A O 1
ATOM 674 N N . GLU A 1 87 ? -59.144 -8.930 82.891 1.00 96.31 87 GLU A N 1
ATOM 675 C CA . GLU A 1 87 ? -58.897 -9.832 81.755 1.00 96.31 87 GLU A CA 1
ATOM 676 C C . GLU A 1 87 ? -58.870 -9.075 80.421 1.00 96.31 87 GLU A C 1
ATOM 678 O O . GLU A 1 87 ? -57.936 -9.224 79.634 1.00 96.31 87 GLU A O 1
ATOM 683 N N . HIS A 1 88 ? -59.829 -8.177 80.188 1.00 96.50 88 HIS A N 1
ATOM 684 C CA . HIS A 1 88 ? -59.862 -7.364 78.972 1.00 96.50 88 HIS A CA 1
ATOM 685 C C . HIS A 1 88 ? -58.656 -6.410 78.865 1.00 96.50 88 HIS A C 1
ATOM 687 O O . HIS A 1 88 ? -58.135 -6.183 77.771 1.00 96.50 88 HIS A O 1
ATOM 693 N N . LEU A 1 89 ? -58.163 -5.879 79.990 1.00 96.75 89 LEU A N 1
ATOM 694 C CA . LEU A 1 89 ? -56.909 -5.117 80.047 1.00 96.75 89 LEU A CA 1
ATOM 695 C C . LEU A 1 89 ? -55.696 -5.975 79.667 1.00 96.75 89 LEU A C 1
ATOM 697 O O . LEU A 1 89 ? -54.832 -5.494 78.933 1.00 96.75 89 LEU A O 1
ATOM 701 N N . VAL A 1 90 ? -55.631 -7.222 80.140 1.00 96.56 90 VAL A N 1
ATOM 702 C CA . VAL A 1 90 ? -54.566 -8.171 79.782 1.00 96.56 90 VAL A CA 1
ATOM 703 C C . VAL A 1 90 ? -54.610 -8.487 78.286 1.00 96.56 90 VAL A C 1
ATOM 705 O O . VAL A 1 90 ? -53.595 -8.324 77.613 1.00 96.56 90 VAL A O 1
ATOM 708 N N . LEU A 1 91 ? -55.783 -8.818 77.738 1.00 96.62 91 LEU A N 1
ATOM 709 C CA . LEU A 1 91 ? -55.956 -9.070 76.302 1.00 96.62 91 LEU A CA 1
ATOM 710 C C . LEU A 1 91 ? -55.536 -7.866 75.453 1.00 96.62 91 LEU A C 1
ATOM 712 O O . LEU A 1 91 ? -54.786 -8.014 74.491 1.00 96.62 91 LEU A O 1
ATOM 716 N N . ARG A 1 92 ? -55.959 -6.648 75.819 1.00 96.38 92 ARG A N 1
ATOM 717 C CA . ARG A 1 92 ? -55.559 -5.433 75.089 1.00 96.38 92 ARG A CA 1
ATOM 718 C C . ARG A 1 92 ? -54.057 -5.178 75.139 1.00 96.38 92 ARG A C 1
ATOM 720 O O . ARG A 1 92 ? -53.504 -4.714 74.145 1.00 96.38 92 ARG A O 1
ATOM 727 N N . ARG A 1 93 ? -53.402 -5.452 76.271 1.00 96.94 93 ARG A N 1
ATOM 728 C CA . ARG A 1 93 ? -51.940 -5.344 76.386 1.00 96.94 93 ARG A CA 1
ATOM 729 C C . ARG A 1 93 ? -51.240 -6.350 75.487 1.00 96.94 93 ARG A C 1
ATOM 731 O O . ARG A 1 93 ? -50.288 -5.971 74.817 1.00 96.94 93 ARG A O 1
ATOM 738 N N . GLU A 1 94 ? -51.729 -7.582 75.436 1.00 97.00 94 GLU A N 1
ATOM 739 C CA . GLU A 1 94 ? -51.133 -8.625 74.604 1.00 97.00 94 GLU A CA 1
ATOM 740 C C . GLU A 1 94 ? -51.284 -8.320 73.109 1.00 97.00 94 GLU A C 1
ATOM 742 O O . GLU A 1 94 ? -50.298 -8.350 72.377 1.00 97.00 94 GLU A O 1
ATOM 747 N N . VAL A 1 95 ? -52.472 -7.893 72.668 1.00 96.81 95 VAL A N 1
ATOM 748 C CA . VAL A 1 95 ? -52.682 -7.438 71.283 1.00 96.81 95 VAL A CA 1
ATOM 749 C C . VAL A 1 95 ? -51.783 -6.245 70.950 1.00 96.81 95 VAL A C 1
ATOM 751 O O . VAL A 1 95 ? -51.189 -6.203 69.874 1.00 96.81 95 VAL A O 1
ATOM 754 N N . ALA A 1 96 ? -51.639 -5.279 71.864 1.00 97.00 96 ALA A N 1
ATOM 755 C CA . ALA A 1 96 ? -50.738 -4.146 71.662 1.00 97.00 96 ALA A CA 1
ATOM 756 C C . ALA A 1 96 ? -49.270 -4.591 71.551 1.00 97.00 96 ALA A C 1
ATOM 758 O O . ALA A 1 96 ? -48.564 -4.115 70.664 1.00 97.00 96 ALA A O 1
ATOM 759 N N . ARG A 1 97 ? -48.827 -5.533 72.394 1.00 97.50 97 ARG A N 1
ATOM 760 C CA . ARG A 1 97 ? -47.474 -6.106 72.367 1.00 97.50 97 ARG A CA 1
ATOM 761 C C . ARG A 1 97 ? -47.208 -6.855 71.061 1.00 97.50 97 ARG A C 1
ATOM 763 O O . ARG A 1 97 ? -46.170 -6.649 70.443 1.00 97.50 97 ARG A O 1
ATOM 770 N N . GLN A 1 98 ? -48.153 -7.674 70.603 1.00 97.56 98 GLN A N 1
ATOM 771 C CA . GLN A 1 98 ? -48.041 -8.408 69.341 1.00 97.56 98 GLN A CA 1
ATOM 772 C C . GLN A 1 98 ? -48.026 -7.466 68.125 1.00 97.56 98 GLN A C 1
ATOM 774 O O . GLN A 1 98 ? -47.237 -7.649 67.195 1.00 97.56 98 GLN A O 1
ATOM 779 N N . ALA A 1 99 ? -48.852 -6.417 68.140 1.00 97.06 99 ALA A N 1
ATOM 780 C CA . ALA A 1 99 ? -48.842 -5.379 67.110 1.00 97.06 99 ALA A CA 1
ATOM 781 C C . ALA A 1 99 ? -47.521 -4.586 67.096 1.00 97.06 99 ALA A C 1
ATOM 783 O O . ALA A 1 99 ? -47.023 -4.223 66.031 1.00 97.06 99 ALA A O 1
ATOM 784 N N . GLN A 1 100 ? -46.925 -4.331 68.265 1.00 97.50 100 GLN A N 1
ATOM 785 C CA . GLN A 1 100 ? -45.607 -3.702 68.367 1.00 97.50 100 GLN A CA 1
ATOM 786 C C . GLN A 1 100 ? -44.503 -4.611 67.823 1.00 97.50 100 GLN A C 1
ATOM 788 O O . GLN A 1 100 ? -43.747 -4.164 66.966 1.00 97.50 100 GLN A O 1
ATOM 793 N N . ALA A 1 101 ? -44.468 -5.882 68.232 1.00 97.62 101 ALA A N 1
ATOM 794 C CA . ALA A 1 101 ? -43.477 -6.849 67.763 1.00 97.62 101 ALA A CA 1
ATOM 795 C C . ALA A 1 101 ? -43.516 -7.021 66.233 1.00 97.62 101 ALA A C 1
ATOM 797 O O . ALA A 1 101 ? -42.493 -6.897 65.565 1.00 97.62 101 ALA A O 1
ATOM 798 N N . SER A 1 102 ? -44.708 -7.195 65.653 1.00 96.62 102 SER A N 1
ATOM 799 C CA . SER A 1 102 ? -44.873 -7.276 64.192 1.00 96.62 102 SER A CA 1
ATOM 800 C C . SER A 1 102 ? -44.507 -5.970 63.473 1.00 96.62 102 SER A C 1
ATOM 802 O O . SER A 1 102 ? -43.935 -5.998 62.383 1.00 96.62 102 SER A O 1
ATOM 804 N N . SER A 1 103 ? -44.777 -4.807 64.079 1.00 97.75 103 SER A N 1
ATOM 805 C CA . SER A 1 103 ? -44.332 -3.520 63.534 1.00 97.75 103 SER A CA 1
ATOM 806 C C . SER A 1 103 ? -42.809 -3.378 63.547 1.00 97.75 103 SER A C 1
ATOM 808 O O . SER A 1 103 ? -42.239 -2.841 62.598 1.00 97.75 103 SER A O 1
ATOM 810 N N . GLU A 1 104 ? -42.143 -3.821 64.610 1.00 97.94 104 GLU A N 1
ATOM 811 C CA . GLU A 1 104 ? -40.683 -3.796 64.739 1.00 97.94 104 GLU A CA 1
ATOM 812 C C . GLU A 1 104 ? -40.006 -4.752 63.759 1.00 97.94 104 GLU A C 1
ATOM 814 O O . GLU A 1 104 ? -39.012 -4.375 63.128 1.00 97.94 104 GLU A O 1
ATOM 819 N N . GLU A 1 105 ? -40.579 -5.936 63.562 1.00 98.12 105 GLU A N 1
ATOM 820 C CA . GLU A 1 105 ? -40.119 -6.894 62.562 1.00 98.12 105 GLU A CA 1
ATOM 821 C C . GLU A 1 105 ? -40.237 -6.323 61.145 1.00 98.12 105 GLU A C 1
ATOM 823 O O . GLU A 1 105 ? -39.238 -6.252 60.428 1.00 98.12 105 GLU A O 1
ATOM 828 N N . LEU A 1 106 ? -41.402 -5.777 60.774 1.00 97.56 106 LEU A N 1
ATOM 829 C CA . LEU A 1 106 ? -41.592 -5.147 59.464 1.00 97.56 106 LEU A CA 1
ATOM 830 C C . LEU A 1 106 ? -40.654 -3.948 59.257 1.00 97.56 106 LEU A C 1
ATOM 832 O O . LEU A 1 106 ? -40.105 -3.756 58.173 1.00 97.56 106 LEU A O 1
ATOM 836 N N . LYS A 1 107 ? -40.428 -3.132 60.295 1.00 98.31 107 LYS A N 1
ATOM 837 C CA . LYS A 1 107 ? -39.449 -2.034 60.232 1.00 98.31 107 LYS A CA 1
ATOM 838 C C . LYS A 1 107 ? -38.037 -2.555 59.997 1.00 98.31 107 LYS A C 1
ATOM 840 O O . LYS A 1 107 ? -37.265 -1.875 59.329 1.00 98.31 107 LYS A O 1
ATOM 845 N N . SER A 1 108 ? -37.681 -3.694 60.581 1.00 98.06 108 SER A N 1
ATOM 846 C CA . SER A 1 108 ? -36.361 -4.303 60.415 1.00 98.06 108 SER A CA 1
ATOM 847 C C . SER A 1 108 ? -36.193 -4.865 59.006 1.00 98.06 108 SER A C 1
ATOM 849 O O . SER A 1 108 ? -35.209 -4.532 58.354 1.00 98.06 108 SER A O 1
ATOM 851 N N . GLN A 1 109 ? -37.207 -5.557 58.479 1.00 98.38 109 GLN A N 1
ATOM 852 C CA . GLN A 1 109 ? -37.248 -6.001 57.080 1.00 98.38 109 GLN A CA 1
ATOM 853 C C . GLN A 1 109 ? -37.161 -4.825 56.097 1.00 98.38 109 GLN A C 1
ATOM 855 O O . GLN A 1 109 ? -36.373 -4.859 55.160 1.00 98.38 109 GLN A O 1
ATOM 860 N N . MET A 1 110 ? -37.904 -3.737 56.334 1.00 98.12 110 MET A N 1
ATOM 861 C CA . MET A 1 110 ? -37.812 -2.544 55.484 1.00 98.12 110 MET A CA 1
ATOM 862 C C . MET A 1 110 ? -36.428 -1.889 55.509 1.00 98.12 110 MET A C 1
ATOM 864 O O . MET A 1 110 ? -36.034 -1.292 54.511 1.00 98.12 110 MET A O 1
ATOM 868 N N . ARG A 1 111 ? -35.710 -1.937 56.641 1.00 98.31 111 ARG A N 1
ATOM 869 C CA . ARG A 1 111 ? -34.333 -1.430 56.703 1.00 98.31 111 ARG A CA 1
ATOM 870 C C . ARG A 1 111 ? -33.398 -2.310 55.875 1.00 98.31 111 ARG A C 1
ATOM 872 O O . ARG A 1 111 ? -32.692 -1.745 55.052 1.00 98.31 111 ARG A O 1
ATOM 879 N N . GLY A 1 112 ? -33.481 -3.635 56.022 1.00 98.50 112 GLY A N 1
ATOM 880 C CA . GLY A 1 112 ? -32.676 -4.582 55.239 1.00 98.50 112 GLY A CA 1
ATOM 881 C C . GLY A 1 112 ? -32.893 -4.431 53.733 1.00 98.50 112 GLY A C 1
ATOM 882 O O . GLY A 1 112 ? -31.955 -4.149 53.003 1.00 98.50 112 GLY A O 1
ATOM 883 N N . LEU A 1 113 ? -34.150 -4.439 53.276 1.00 98.12 113 LEU A N 1
ATOM 884 C CA . LEU A 1 113 ? -34.465 -4.245 51.851 1.00 98.12 113 LEU A CA 1
ATOM 885 C C . LEU A 1 113 ? -33.986 -2.893 51.301 1.00 98.12 113 LEU A C 1
ATOM 887 O O . LEU A 1 113 ? -33.690 -2.759 50.116 1.00 98.12 113 LEU A O 1
ATOM 891 N N . LYS A 1 114 ? -33.955 -1.851 52.138 1.00 97.81 114 LYS A N 1
ATOM 892 C CA . LYS A 1 114 ? -33.454 -0.534 51.731 1.00 97.81 114 LYS A CA 1
ATOM 893 C C . LYS A 1 114 ? -31.931 -0.522 51.608 1.00 97.81 114 LYS A C 1
ATOM 895 O O . LYS A 1 114 ? -31.422 0.203 50.757 1.00 97.81 114 LYS A O 1
ATOM 900 N N . GLU A 1 115 ? -31.247 -1.266 52.467 1.00 98.56 115 GLU A N 1
ATOM 901 C CA . GLU A 1 115 ? -29.799 -1.457 52.433 1.00 98.56 115 GLU A CA 1
ATOM 902 C C . GLU A 1 115 ? -29.403 -2.256 51.191 1.00 98.56 115 GLU A C 1
ATOM 904 O O . GLU A 1 115 ? -28.688 -1.708 50.360 1.00 98.56 115 GLU A O 1
ATOM 909 N N . GLU A 1 116 ? -30.022 -3.416 50.953 1.00 98.44 116 GLU A N 1
ATOM 910 C CA . GLU A 1 116 ? -29.824 -4.225 49.737 1.00 98.44 116 GLU A CA 1
ATOM 911 C C . GLU A 1 116 ? -30.072 -3.404 48.459 1.00 98.44 116 GLU A C 1
ATOM 913 O O . GLU A 1 116 ? -29.254 -3.371 47.544 1.00 98.44 116 GLU A O 1
ATOM 918 N N . LEU A 1 117 ? -31.175 -2.645 48.398 1.00 98.50 117 LEU A N 1
ATOM 919 C CA . LEU A 1 117 ? -31.453 -1.777 47.248 1.00 98.50 117 LEU A CA 1
ATOM 920 C C . LEU A 1 117 ? -30.402 -0.668 47.077 1.00 98.50 117 LEU A C 1
ATOM 922 O O . LEU A 1 117 ? -30.187 -0.184 45.963 1.00 98.50 117 LEU A O 1
ATOM 926 N N . SER A 1 118 ? -29.820 -0.190 48.175 1.00 98.12 118 SER A N 1
ATOM 927 C CA . SER A 1 118 ? -28.749 0.800 48.127 1.00 98.12 118 SER A CA 1
ATOM 928 C C . SER A 1 118 ? -27.462 0.175 47.599 1.00 98.12 118 SER A C 1
ATOM 930 O O . SER A 1 118 ? -26.840 0.770 46.725 1.00 98.12 118 SER A O 1
ATOM 932 N N . GLU A 1 119 ? -27.101 -1.011 48.081 1.00 98.50 119 GLU A N 1
ATOM 933 C CA . GLU A 1 119 ? -25.923 -1.770 47.651 1.00 98.50 119 GLU A CA 1
ATOM 934 C C . GLU A 1 119 ? -25.994 -2.089 46.155 1.00 98.50 119 GLU A C 1
ATOM 936 O O . GLU A 1 119 ? -25.128 -1.658 45.401 1.00 98.50 119 GLU A O 1
ATOM 941 N N . GLU A 1 120 ? -27.100 -2.668 45.686 1.00 98.44 120 GLU A N 1
ATOM 942 C CA . GLU A 1 120 ? -27.345 -2.960 44.264 1.00 98.44 120 GLU A CA 1
ATOM 943 C C . GLU A 1 120 ? -27.230 -1.716 43.365 1.00 98.44 120 GLU A C 1
ATOM 945 O O . GLU A 1 120 ? -26.793 -1.768 42.210 1.00 98.44 120 GLU A O 1
ATOM 950 N N . ARG A 1 121 ? -27.634 -0.545 43.875 1.00 98.38 121 ARG A N 1
ATOM 951 C CA . ARG A 1 121 ? -27.491 0.719 43.138 1.00 98.38 121 ARG A CA 1
ATOM 952 C C . ARG A 1 12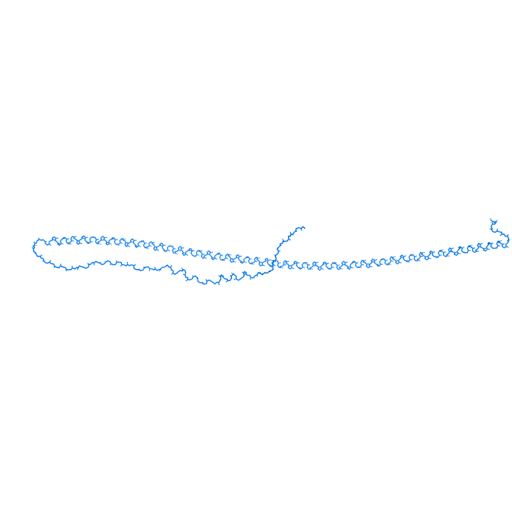1 ? -26.044 1.167 43.041 1.00 98.38 121 ARG A C 1
ATOM 954 O O . ARG A 1 121 ? -25.690 1.723 42.001 1.00 98.38 121 ARG A O 1
ATOM 961 N N . GLU A 1 122 ? -25.253 0.989 44.091 1.00 98.56 122 GLU A N 1
ATOM 962 C CA . GLU A 1 122 ? -23.826 1.306 44.056 1.00 98.56 122 GLU A CA 1
ATOM 963 C C . GLU A 1 122 ? -23.072 0.306 43.175 1.00 98.56 122 GLU A C 1
ATOM 965 O O . GLU A 1 122 ? -22.374 0.739 42.262 1.00 98.56 122 GLU A O 1
ATOM 970 N N . GLU A 1 123 ? -23.331 -0.998 43.295 1.00 98.44 123 GLU A N 1
ATOM 971 C CA . GLU A 1 123 ? -22.743 -2.016 42.413 1.00 98.44 123 GLU A CA 1
ATOM 972 C C . GLU A 1 123 ? -23.041 -1.732 40.938 1.00 98.44 123 GLU A C 1
ATOM 974 O O . GLU A 1 123 ? -22.150 -1.734 40.086 1.00 98.44 123 GLU A O 1
ATOM 979 N N . LYS A 1 124 ? -24.292 -1.386 40.614 1.00 98.38 124 LYS A N 1
ATOM 980 C CA . LYS A 1 124 ? -24.662 -1.000 39.250 1.00 98.38 124 LYS A CA 1
ATOM 981 C C . LYS A 1 124 ? -23.916 0.248 38.774 1.00 98.38 124 LYS A C 1
ATOM 983 O O . LYS A 1 124 ? -23.578 0.334 37.589 1.00 98.38 124 LYS A O 1
ATOM 988 N N . LYS A 1 125 ? -23.696 1.239 39.644 1.00 98.56 125 LYS A N 1
ATOM 989 C CA . LYS A 1 125 ? -22.918 2.437 39.293 1.00 98.56 125 LYS A CA 1
ATOM 990 C C . LYS A 1 125 ? -21.459 2.079 39.042 1.00 98.56 125 LYS A C 1
ATOM 992 O O . LYS A 1 125 ? -20.915 2.556 38.048 1.00 98.56 125 LYS A O 1
ATOM 997 N N . ASP A 1 126 ? -20.872 1.223 39.867 1.00 98.56 126 ASP A N 1
ATOM 998 C CA . ASP A 1 126 ? -19.487 0.777 39.728 1.00 98.56 126 ASP A CA 1
ATOM 999 C C . ASP A 1 126 ? -19.290 -0.007 38.428 1.00 98.56 126 ASP A C 1
ATOM 1001 O O . ASP A 1 126 ? -18.440 0.356 37.610 1.00 98.56 126 ASP A O 1
ATOM 1005 N N . ILE A 1 127 ? -20.172 -0.973 38.145 1.00 98.56 127 ILE A N 1
ATOM 1006 C CA . ILE A 1 127 ? -20.190 -1.715 36.875 1.00 98.56 127 ILE A CA 1
ATOM 1007 C C . ILE A 1 127 ? -20.351 -0.754 35.692 1.00 98.56 127 ILE A C 1
ATOM 1009 O O . ILE A 1 127 ? -19.636 -0.850 34.691 1.00 98.56 127 ILE A O 1
ATOM 1013 N N . SER A 1 128 ? -21.278 0.204 35.784 1.00 98.44 128 SER A N 1
ATOM 1014 C CA . SER A 1 128 ? -21.487 1.189 34.721 1.00 98.44 128 SER A CA 1
ATOM 1015 C C . SER A 1 128 ? -20.258 2.078 34.510 1.00 98.44 128 SER A C 1
ATOM 1017 O O . SER A 1 128 ? -19.957 2.435 33.367 1.00 98.44 128 SER A O 1
ATOM 1019 N N . ALA A 1 129 ? -19.554 2.454 35.578 1.00 98.62 129 ALA A N 1
ATOM 1020 C CA . ALA A 1 129 ? -18.333 3.243 35.502 1.00 98.62 129 ALA A CA 1
ATOM 1021 C C . ALA A 1 129 ? -17.195 2.440 34.856 1.00 98.62 129 ALA A C 1
ATOM 1023 O O . ALA A 1 129 ? -16.487 2.967 33.994 1.00 98.62 129 ALA A O 1
ATOM 1024 N N . ASP A 1 130 ? -17.056 1.158 35.194 1.00 98.69 130 ASP A N 1
ATOM 1025 C CA . ASP A 1 130 ? -16.076 0.260 34.583 1.00 98.69 130 ASP A CA 1
ATOM 1026 C C . ASP A 1 130 ? -16.325 0.035 33.097 1.00 98.69 130 ASP A C 1
ATOM 1028 O O . ASP A 1 130 ? -15.411 0.201 32.284 1.00 98.69 130 ASP A O 1
ATOM 1032 N N . LEU A 1 131 ? -17.570 -0.238 32.707 1.00 98.56 131 LEU A N 1
ATOM 1033 C CA . LEU A 1 131 ? -17.937 -0.364 31.299 1.00 98.56 131 LEU A CA 1
ATOM 1034 C C . LEU A 1 131 ? -17.678 0.937 30.531 1.00 98.56 131 LEU A C 1
ATOM 1036 O O . LEU A 1 131 ? -17.232 0.900 29.381 1.00 98.56 131 LEU A O 1
ATOM 1040 N N . ALA A 1 132 ? -17.915 2.100 31.144 1.00 98.50 132 ALA A N 1
ATOM 1041 C CA . ALA A 1 132 ? -17.596 3.387 30.532 1.00 98.50 132 ALA A CA 1
ATOM 1042 C C . ALA A 1 132 ? -16.079 3.571 30.344 1.00 98.50 132 ALA A C 1
ATOM 1044 O O . ALA A 1 132 ? -15.644 4.011 29.274 1.00 98.50 132 ALA A O 1
ATOM 1045 N N . ARG A 1 133 ? -15.266 3.188 31.341 1.00 98.75 133 ARG A N 1
ATOM 1046 C CA . ARG A 1 133 ? -13.795 3.199 31.252 1.00 98.75 133 ARG A CA 1
ATOM 1047 C C . ARG A 1 133 ? -13.292 2.278 30.141 1.00 98.75 133 ARG A C 1
ATOM 1049 O O . ARG A 1 133 ? -12.510 2.724 29.300 1.00 98.75 133 ARG A O 1
ATOM 1056 N N . GLN A 1 134 ? -13.774 1.038 30.090 1.00 98.62 134 GLN A N 1
ATOM 1057 C CA . GLN A 1 134 ? -13.398 0.063 29.061 1.00 98.62 134 GLN A CA 1
ATOM 1058 C C . GLN A 1 134 ? -13.784 0.538 27.660 1.00 98.62 134 GLN A C 1
ATOM 1060 O O . GLN A 1 134 ? -12.950 0.536 26.758 1.00 98.62 134 GLN A O 1
ATOM 1065 N N . ASN A 1 135 ? -15.012 1.033 27.482 1.00 98.50 135 ASN A N 1
ATOM 1066 C CA . ASN A 1 135 ? -15.451 1.586 26.202 1.00 98.50 135 ASN A CA 1
ATOM 1067 C C . ASN A 1 135 ? -14.588 2.768 25.757 1.00 98.50 135 ASN A C 1
ATOM 1069 O O . ASN A 1 135 ? -14.274 2.889 24.574 1.00 98.50 135 ASN A O 1
ATOM 1073 N N . LYS A 1 136 ? -14.196 3.650 26.684 1.00 98.75 136 LYS A N 1
ATOM 1074 C CA . LYS A 1 136 ? -13.298 4.764 26.369 1.00 98.75 136 LYS A CA 1
ATOM 1075 C C . LYS A 1 136 ? -11.924 4.253 25.934 1.00 98.75 136 LYS A C 1
ATOM 1077 O O . LYS A 1 136 ? -11.439 4.700 24.901 1.00 98.75 136 LYS A O 1
ATOM 1082 N N . SER A 1 137 ? -11.356 3.296 26.668 1.00 98.62 137 SER A N 1
ATOM 1083 C CA . SER A 1 137 ? -10.068 2.671 26.343 1.00 98.62 137 SER A CA 1
ATOM 1084 C C . SER A 1 137 ? -10.078 2.038 24.946 1.00 98.62 137 SER A C 1
ATOM 1086 O O . SER A 1 137 ? -9.260 2.393 24.097 1.00 98.62 137 SER A O 1
ATOM 1088 N N . LEU A 1 138 ? -11.079 1.200 24.655 1.00 98.62 138 LEU A N 1
ATOM 1089 C CA . LEU A 1 138 ? -11.223 0.537 23.355 1.00 98.62 138 LEU A CA 1
ATOM 1090 C C . LEU A 1 138 ? -11.405 1.539 22.209 1.00 98.62 138 LEU A C 1
ATOM 1092 O O . LEU A 1 138 ? -10.798 1.385 21.151 1.00 98.62 138 LEU A O 1
ATOM 1096 N N . LYS A 1 139 ? -12.198 2.599 22.416 1.00 98.56 139 LYS A N 1
ATOM 1097 C CA . LYS A 1 139 ? -12.357 3.673 21.422 1.00 98.56 139 LYS A CA 1
ATOM 1098 C C . LYS A 1 139 ? -11.042 4.398 21.154 1.00 98.56 139 LYS A C 1
ATOM 1100 O O . LYS A 1 139 ? -10.736 4.667 19.996 1.00 98.56 139 LYS A O 1
ATOM 1105 N N . THR A 1 140 ? -10.264 4.703 22.194 1.00 98.69 140 THR A N 1
ATOM 1106 C CA . THR A 1 140 ? -8.959 5.357 22.025 1.00 98.69 140 THR A CA 1
ATOM 1107 C C . THR A 1 140 ? -7.952 4.448 21.332 1.00 98.69 140 THR A C 1
ATOM 1109 O O . THR A 1 140 ? -7.288 4.893 20.403 1.00 98.69 140 THR A O 1
ATOM 1112 N N . GLU A 1 141 ? -7.882 3.169 21.707 1.00 98.75 141 GLU A N 1
ATOM 1113 C CA . GLU A 1 141 ? -6.984 2.200 21.077 1.00 98.75 141 GLU A CA 1
ATOM 1114 C C . GLU A 1 141 ? -7.322 2.018 19.594 1.00 98.75 141 GLU A C 1
ATOM 1116 O O . GLU A 1 141 ? -6.435 2.055 18.740 1.00 98.75 141 GLU A O 1
ATOM 1121 N N . MET A 1 142 ? -8.611 1.878 19.271 1.00 98.62 142 MET A N 1
ATOM 1122 C CA . MET A 1 142 ? -9.058 1.782 17.885 1.00 98.62 142 MET A CA 1
ATOM 1123 C C . MET A 1 142 ? -8.756 3.064 17.105 1.00 98.62 142 MET A C 1
ATOM 1125 O O . MET A 1 142 ? -8.270 2.985 15.981 1.00 98.62 142 MET A O 1
ATOM 1129 N N . GLY A 1 143 ? -8.972 4.239 17.706 1.00 98.69 143 GLY A N 1
ATOM 1130 C CA . GLY A 1 143 ? -8.622 5.524 17.097 1.00 98.69 143 GLY A CA 1
ATOM 1131 C C . GLY A 1 143 ? -7.134 5.623 16.754 1.00 98.69 143 GLY A C 1
ATOM 1132 O O . GLY A 1 143 ? -6.787 6.009 15.641 1.00 98.69 143 GLY A O 1
ATOM 1133 N N . VAL A 1 144 ? -6.256 5.189 17.663 1.00 98.69 144 VAL A N 1
ATOM 1134 C CA . VAL A 1 144 ? -4.804 5.142 17.420 1.00 98.69 144 VAL A CA 1
ATOM 1135 C C . VAL A 1 144 ? -4.458 4.163 16.294 1.00 98.69 144 VAL A C 1
ATOM 1137 O O . VAL A 1 144 ? -3.649 4.491 15.428 1.00 98.69 144 VAL A O 1
ATOM 1140 N N . LYS A 1 145 ? -5.078 2.974 16.258 1.00 98.81 145 LYS A N 1
ATOM 1141 C CA . LYS A 1 145 ? -4.861 1.994 15.177 1.00 98.81 145 LYS A CA 1
ATOM 1142 C C . LYS A 1 145 ? -5.285 2.541 13.816 1.00 98.81 145 LYS A C 1
ATOM 1144 O O . LYS A 1 145 ? -4.541 2.382 12.853 1.00 98.81 145 LYS A O 1
ATOM 1149 N N . VAL A 1 146 ? -6.441 3.201 13.743 1.00 98.81 146 VAL A N 1
ATOM 1150 C CA . VAL A 1 146 ? -6.929 3.841 12.513 1.00 98.81 146 VAL A CA 1
ATOM 1151 C C . VAL A 1 146 ? -5.950 4.915 12.047 1.00 98.81 146 VAL A C 1
ATOM 1153 O O . VAL A 1 146 ? -5.477 4.833 10.920 1.00 98.81 146 VAL A O 1
ATOM 1156 N N . GLN A 1 147 ? -5.543 5.837 12.924 1.00 98.75 147 GLN A N 1
ATOM 1157 C CA . GLN A 1 147 ? -4.572 6.885 12.581 1.00 98.75 147 GLN A CA 1
ATOM 1158 C C . GLN A 1 147 ? -3.231 6.309 12.103 1.00 98.75 147 GLN A C 1
ATOM 1160 O O . GLN A 1 147 ? -2.640 6.788 11.132 1.00 98.75 147 GLN A O 1
ATOM 1165 N N . LYS A 1 148 ? -2.745 5.247 12.752 1.00 98.75 148 LYS A N 1
ATOM 1166 C CA . LYS A 1 148 ? -1.520 4.558 12.334 1.00 98.75 148 LYS A CA 1
ATOM 1167 C C . LYS A 1 148 ? -1.662 3.971 10.927 1.00 98.75 148 LYS A C 1
ATOM 1169 O O . LYS A 1 148 ? -0.805 4.202 10.083 1.00 98.75 148 LYS A O 1
ATOM 1174 N N . LEU A 1 149 ? -2.749 3.256 10.651 1.00 98.75 149 LEU A N 1
ATOM 1175 C CA . LEU A 1 149 ? -2.978 2.679 9.326 1.00 98.75 149 LEU A CA 1
ATOM 1176 C C . LEU A 1 149 ? -3.175 3.758 8.255 1.00 98.75 149 LEU A C 1
ATOM 1178 O O . LEU A 1 149 ? -2.650 3.628 7.155 1.00 98.75 149 LEU A O 1
ATOM 1182 N N . GLU A 1 150 ? -3.875 4.847 8.568 1.00 98.75 150 GLU A N 1
ATOM 1183 C CA . GLU A 1 150 ? -4.044 5.982 7.657 1.00 98.75 150 GLU A CA 1
ATOM 1184 C C . GLU A 1 150 ? -2.696 6.617 7.292 1.00 98.75 150 GLU A C 1
ATOM 1186 O O . GLU A 1 150 ? -2.427 6.857 6.114 1.00 98.75 150 GLU A O 1
ATOM 1191 N N . THR A 1 151 ? -1.817 6.834 8.276 1.00 98.69 151 THR A N 1
ATOM 1192 C CA . THR A 1 151 ? -0.465 7.382 8.048 1.00 98.69 151 THR A CA 1
ATOM 1193 C C . THR A 1 151 ? 0.450 6.424 7.283 1.00 98.69 151 THR A C 1
ATOM 1195 O O . THR A 1 151 ? 1.209 6.858 6.414 1.00 98.69 151 THR A O 1
ATOM 1198 N N . GLU A 1 152 ? 0.365 5.117 7.535 1.00 98.81 152 GLU A N 1
ATOM 1199 C CA . GLU A 1 152 ? 1.083 4.106 6.752 1.00 98.81 152 GLU A CA 1
ATOM 1200 C C . GLU A 1 152 ? 0.600 4.081 5.297 1.00 98.81 152 GLU A C 1
ATOM 1202 O O . GLU A 1 152 ? 1.419 4.098 4.377 1.00 98.81 152 GLU A O 1
ATOM 1207 N N . VAL A 1 153 ? -0.716 4.117 5.067 1.00 98.81 153 VAL A N 1
ATOM 1208 C CA . VAL A 1 153 ? -1.302 4.142 3.719 1.00 98.81 153 VAL A CA 1
ATOM 1209 C C . VAL A 1 153 ? -0.878 5.392 2.952 1.00 98.81 153 VAL A C 1
ATOM 1211 O O . VAL A 1 153 ? -0.488 5.280 1.789 1.00 98.81 153 VAL A O 1
ATOM 1214 N N . THR A 1 154 ? -0.918 6.577 3.566 1.00 98.75 154 THR A N 1
ATOM 1215 C CA . THR A 1 154 ? -0.476 7.811 2.894 1.00 98.75 154 THR A CA 1
ATOM 1216 C C . THR A 1 154 ? 1.021 7.789 2.593 1.00 98.75 154 THR A C 1
ATOM 1218 O O . THR A 1 154 ? 1.426 8.140 1.486 1.00 98.75 154 THR A O 1
ATOM 1221 N N . THR A 1 155 ? 1.839 7.286 3.521 1.00 98.75 155 THR A N 1
ATOM 1222 C CA . THR A 1 155 ? 3.288 7.140 3.326 1.00 98.75 155 THR A CA 1
ATOM 1223 C C . THR A 1 155 ? 3.612 6.168 2.191 1.00 98.75 155 THR A C 1
ATOM 1225 O O . THR A 1 155 ? 4.465 6.456 1.351 1.00 98.75 155 THR A O 1
ATOM 1228 N N . LEU A 1 156 ? 2.948 5.010 2.148 1.00 98.75 156 LEU A N 1
ATOM 1229 C CA . LEU A 1 156 ? 3.166 4.005 1.108 1.00 98.75 156 LEU A CA 1
ATOM 1230 C C . LEU A 1 156 ? 2.717 4.500 -0.265 1.00 98.75 156 LEU A C 1
ATOM 1232 O O . LEU A 1 156 ? 3.438 4.285 -1.236 1.00 98.75 156 LEU A O 1
ATOM 1236 N N . ARG A 1 157 ? 1.587 5.212 -0.345 1.00 98.69 157 ARG A N 1
ATOM 1237 C CA . ARG A 1 157 ? 1.150 5.872 -1.584 1.00 98.69 157 ARG A CA 1
ATOM 1238 C C . ARG A 1 157 ? 2.187 6.882 -2.069 1.00 98.69 157 ARG A C 1
ATOM 1240 O O . ARG A 1 157 ? 2.626 6.778 -3.204 1.00 98.69 157 ARG A O 1
ATOM 1247 N N . GLY A 1 158 ? 2.687 7.751 -1.188 1.00 98.69 158 GLY A N 1
ATOM 1248 C CA . GLY A 1 158 ? 3.735 8.709 -1.557 1.00 98.69 158 GLY A CA 1
ATOM 1249 C C . GLY A 1 158 ? 5.031 8.046 -2.045 1.00 98.69 158 GLY A C 1
ATOM 1250 O O . GLY A 1 158 ? 5.652 8.517 -2.996 1.00 98.69 158 GLY A O 1
ATOM 1251 N N . LYS A 1 159 ? 5.438 6.921 -1.439 1.00 98.75 159 LYS A N 1
ATOM 1252 C CA . LYS A 1 159 ? 6.591 6.134 -1.914 1.00 98.75 159 LYS A CA 1
ATOM 1253 C C . LYS A 1 159 ? 6.338 5.497 -3.281 1.00 98.75 159 LYS A C 1
ATOM 1255 O O . LYS A 1 159 ? 7.253 5.461 -4.100 1.00 98.75 159 LYS A O 1
ATOM 1260 N N . LEU A 1 160 ? 5.127 4.991 -3.512 1.00 98.81 160 LEU A N 1
ATOM 1261 C CA . LEU A 1 160 ? 4.735 4.401 -4.788 1.00 98.81 160 LEU A CA 1
ATOM 1262 C C . LEU A 1 160 ? 4.764 5.448 -5.904 1.00 98.81 160 LEU A C 1
ATOM 1264 O O . LEU A 1 160 ? 5.405 5.205 -6.922 1.00 98.81 160 LEU A O 1
ATOM 1268 N N . ASP A 1 161 ? 4.153 6.611 -5.681 1.00 98.69 161 ASP A N 1
ATOM 1269 C CA . ASP A 1 161 ? 4.109 7.705 -6.657 1.00 98.69 161 ASP A CA 1
ATOM 1270 C C . ASP A 1 161 ? 5.527 8.175 -7.015 1.00 98.69 161 ASP A C 1
ATOM 1272 O O . ASP A 1 161 ? 5.874 8.303 -8.189 1.00 98.69 161 ASP A O 1
ATOM 1276 N N . LYS A 1 162 ? 6.393 8.340 -6.005 1.00 98.75 162 LYS A N 1
ATOM 1277 C CA . LYS A 1 162 ? 7.800 8.700 -6.216 1.00 98.75 162 LYS A CA 1
ATOM 1278 C C . LYS A 1 162 ? 8.546 7.658 -7.056 1.00 98.75 162 LYS A C 1
ATOM 1280 O O . LYS A 1 162 ? 9.239 8.020 -8.000 1.00 98.75 162 LYS A O 1
ATOM 1285 N N . CYS A 1 163 ? 8.396 6.374 -6.734 1.00 98.56 163 CYS A N 1
ATOM 1286 C CA . CYS A 1 163 ? 9.057 5.294 -7.467 1.00 98.56 163 CYS A CA 1
ATOM 1287 C C . CYS A 1 163 ? 8.554 5.188 -8.916 1.00 98.56 163 CYS A C 1
ATOM 1289 O O . CYS A 1 163 ? 9.335 4.922 -9.828 1.00 98.56 163 CYS A O 1
ATOM 1291 N N . GLN A 1 164 ? 7.259 5.418 -9.145 1.00 98.75 164 GLN A N 1
ATOM 1292 C CA . GLN A 1 164 ? 6.683 5.445 -10.488 1.00 98.75 164 GLN A CA 1
ATOM 1293 C C . GLN A 1 164 ? 7.247 6.593 -11.327 1.00 98.75 164 GLN A C 1
ATOM 1295 O O . GLN A 1 164 ? 7.579 6.373 -12.493 1.00 98.75 164 GLN A O 1
ATOM 1300 N N . GLU A 1 165 ? 7.396 7.781 -10.740 1.00 98.75 165 GLU A N 1
ATOM 1301 C CA . GLU A 1 165 ? 7.978 8.927 -11.437 1.00 98.75 165 GLU A CA 1
ATOM 1302 C C . GLU A 1 165 ? 9.463 8.704 -11.746 1.00 98.75 165 GLU A C 1
ATOM 1304 O O . GLU A 1 165 ? 9.882 8.876 -12.887 1.00 98.75 165 GLU A O 1
ATOM 1309 N N . GLU A 1 166 ? 10.250 8.220 -10.780 1.00 98.69 166 GLU A N 1
ATOM 1310 C CA . GLU A 1 166 ? 11.661 7.866 -10.997 1.00 98.69 166 GLU A CA 1
ATOM 1311 C C . GLU A 1 166 ? 11.815 6.828 -12.118 1.00 98.69 166 GLU A C 1
ATOM 1313 O O . GLU A 1 166 ? 12.641 6.991 -13.015 1.00 98.69 166 GLU A O 1
ATOM 1318 N N . LEU A 1 167 ? 10.970 5.791 -12.127 1.00 98.69 167 LEU A N 1
ATOM 1319 C CA . LEU A 1 167 ? 10.973 4.776 -13.179 1.00 98.69 167 LEU A CA 1
ATOM 1320 C C . LEU A 1 167 ? 10.617 5.361 -14.550 1.00 98.69 167 LEU A C 1
ATOM 1322 O O . LEU A 1 167 ? 11.173 4.935 -15.564 1.00 98.69 167 LEU A O 1
ATOM 1326 N N . LYS A 1 168 ? 9.666 6.295 -14.606 1.00 98.75 168 LYS A N 1
ATOM 1327 C CA . LYS A 1 168 ? 9.274 6.962 -15.848 1.00 98.75 168 LYS A CA 1
ATOM 1328 C C . LYS A 1 168 ? 10.421 7.816 -16.388 1.00 98.75 168 LYS A C 1
ATOM 1330 O O . LYS A 1 168 ? 10.780 7.658 -17.553 1.00 98.75 168 LYS A O 1
ATOM 1335 N N . VAL A 1 169 ? 11.034 8.637 -15.536 1.00 98.75 169 VAL A N 1
ATOM 1336 C CA . VAL A 1 169 ? 12.191 9.471 -15.890 1.00 98.75 169 VAL A CA 1
ATOM 1337 C C . VAL A 1 169 ? 13.351 8.612 -16.394 1.00 98.75 169 VAL A C 1
ATOM 1339 O O . VAL A 1 169 ? 13.923 8.914 -17.440 1.00 98.75 169 VAL A O 1
ATOM 1342 N N . GLU A 1 170 ? 13.658 7.509 -15.709 1.00 98.62 170 GLU A N 1
ATOM 1343 C CA . GLU A 1 170 ? 14.731 6.594 -16.110 1.00 98.62 170 GLU A CA 1
ATOM 1344 C C . GLU A 1 170 ? 14.441 5.928 -17.465 1.00 98.62 170 GLU A C 1
ATOM 1346 O O . GLU A 1 170 ? 15.316 5.839 -18.327 1.00 98.62 170 GLU A O 1
ATOM 1351 N N . LYS A 1 171 ? 13.194 5.503 -17.707 1.00 98.75 171 LYS A N 1
ATOM 1352 C CA . LYS A 1 171 ? 12.784 4.942 -19.005 1.00 98.75 171 LYS A CA 1
ATOM 1353 C C . LYS A 1 171 ? 12.922 5.955 -20.137 1.00 98.75 171 LYS A C 1
ATOM 1355 O O . LYS A 1 171 ? 13.414 5.597 -21.204 1.00 98.75 171 LYS A O 1
ATOM 1360 N N . GLU A 1 172 ? 12.504 7.198 -19.915 1.00 98.69 172 GLU A N 1
ATOM 1361 C CA . GLU A 1 172 ? 12.644 8.270 -20.903 1.00 98.69 172 GLU A CA 1
ATOM 1362 C C . GLU A 1 172 ? 14.115 8.608 -21.167 1.00 98.69 172 GLU A C 1
ATOM 1364 O O . GLU A 1 172 ? 14.509 8.775 -22.320 1.00 98.69 172 GLU A O 1
ATOM 1369 N N . ALA A 1 173 ? 14.949 8.665 -20.125 1.00 98.69 173 ALA A N 1
ATOM 1370 C CA . ALA A 1 173 ? 16.385 8.887 -20.265 1.00 98.69 173 ALA A CA 1
ATOM 1371 C C . ALA A 1 173 ? 17.057 7.761 -21.060 1.00 98.69 173 ALA A C 1
ATOM 1373 O O . ALA A 1 173 ? 17.823 8.029 -21.986 1.00 98.69 173 ALA A O 1
ATOM 1374 N N . ARG A 1 174 ? 16.714 6.504 -20.760 1.00 98.62 174 ARG A N 1
ATOM 1375 C CA . ARG A 1 174 ? 17.206 5.342 -21.502 1.00 98.62 174 ARG A CA 1
ATOM 1376 C C . ARG A 1 174 ? 16.759 5.358 -22.962 1.00 98.62 174 ARG A C 1
ATOM 1378 O O . ARG A 1 174 ? 17.572 5.068 -23.829 1.00 98.62 174 ARG A O 1
ATOM 1385 N N . ALA A 1 175 ? 15.505 5.715 -23.240 1.00 98.69 175 ALA A N 1
ATOM 1386 C CA . ALA A 1 175 ? 15.000 5.821 -24.608 1.00 98.69 175 ALA A CA 1
ATOM 1387 C C . ALA A 1 175 ? 15.733 6.908 -25.412 1.00 98.69 175 ALA A C 1
ATOM 1389 O O . ALA A 1 175 ? 16.090 6.673 -26.563 1.00 98.69 175 ALA A O 1
ATOM 1390 N N . ARG A 1 176 ? 16.015 8.066 -24.797 1.00 98.62 176 ARG A N 1
ATOM 1391 C CA . ARG A 1 176 ? 16.817 9.130 -25.426 1.00 98.62 176 ARG A CA 1
ATOM 1392 C C . ARG A 1 176 ? 18.237 8.664 -25.743 1.00 98.62 176 ARG A C 1
ATOM 1394 O O . ARG A 1 176 ? 18.692 8.844 -26.865 1.00 98.62 176 ARG A O 1
ATOM 1401 N N . MET A 1 177 ? 18.903 8.012 -24.790 1.00 98.56 177 MET A N 1
ATOM 1402 C CA . MET A 1 177 ? 20.252 7.475 -24.996 1.00 98.56 177 MET A CA 1
ATOM 1403 C C . MET A 1 177 ? 20.293 6.422 -26.112 1.00 98.56 177 MET A C 1
ATOM 1405 O O . MET A 1 177 ? 21.238 6.399 -26.897 1.00 98.56 177 MET A O 1
ATOM 1409 N N . GLU A 1 178 ? 19.279 5.559 -26.199 1.00 98.69 178 GLU A N 1
ATOM 1410 C CA . GLU A 1 178 ? 19.179 4.580 -27.286 1.00 98.69 178 GLU A CA 1
ATOM 1411 C C . GLU A 1 178 ? 19.026 5.279 -28.642 1.00 98.69 178 GLU A C 1
ATOM 1413 O O . GLU A 1 178 ? 19.758 4.974 -29.577 1.00 98.69 178 GLU A O 1
ATOM 1418 N N . GLN A 1 179 ? 18.157 6.290 -28.726 1.00 98.69 179 GLN A N 1
ATOM 1419 C CA . GLN A 1 179 ? 17.963 7.070 -29.947 1.00 98.69 179 GLN A CA 1
ATOM 1420 C C . GLN A 1 179 ? 19.245 7.793 -30.394 1.00 98.69 179 GLN A C 1
ATOM 1422 O O . GLN A 1 179 ? 19.549 7.826 -31.585 1.00 98.69 179 GL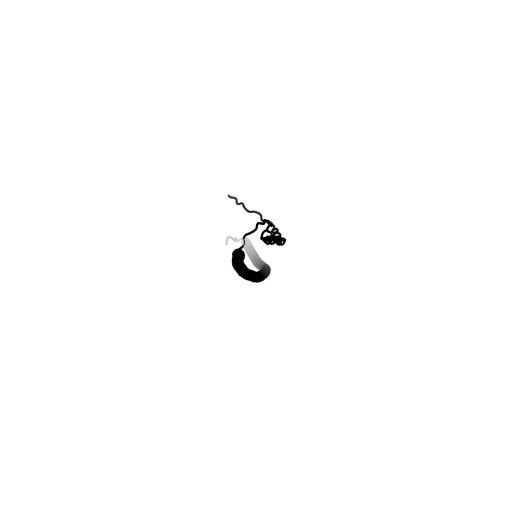N A O 1
ATOM 1427 N N . GLU A 1 180 ? 20.005 8.368 -29.459 1.00 98.75 180 GLU A N 1
ATOM 1428 C CA . GLU A 1 180 ? 21.298 9.002 -29.747 1.00 98.75 180 GLU A CA 1
ATOM 1429 C C . GLU A 1 180 ? 22.309 7.986 -30.291 1.00 98.75 180 GLU A C 1
ATOM 1431 O O . GLU A 1 180 ? 22.971 8.244 -31.298 1.00 98.75 180 GLU A O 1
ATOM 1436 N N . LYS A 1 181 ? 22.389 6.802 -29.671 1.00 98.75 181 LYS A N 1
ATOM 1437 C CA . LYS A 1 181 ? 23.250 5.710 -30.140 1.00 98.75 181 LYS A CA 1
ATOM 1438 C C . LYS A 1 181 ? 22.864 5.237 -31.536 1.00 98.75 181 LYS A C 1
ATOM 1440 O O . LYS A 1 181 ? 23.745 5.098 -32.383 1.00 98.75 181 LYS A O 1
ATOM 1445 N N . ASP A 1 182 ? 21.578 5.027 -31.790 1.00 98.81 182 ASP A N 1
ATOM 1446 C CA . ASP A 1 182 ? 21.074 4.619 -33.102 1.00 98.81 182 ASP A CA 1
ATOM 1447 C C . ASP A 1 182 ? 21.366 5.674 -34.172 1.00 98.81 182 ASP A C 1
ATOM 1449 O O . ASP A 1 182 ? 21.755 5.326 -35.290 1.00 98.81 182 ASP A O 1
ATOM 1453 N N . ALA A 1 183 ? 21.251 6.961 -33.830 1.00 98.75 183 ALA A N 1
ATOM 1454 C CA . ALA A 1 183 ? 21.610 8.055 -34.724 1.00 98.75 183 ALA A CA 1
ATOM 1455 C C . ALA A 1 183 ? 23.106 8.027 -35.076 1.00 98.75 183 ALA A C 1
ATOM 1457 O O . ALA A 1 183 ? 23.450 8.079 -36.258 1.00 98.75 183 ALA A O 1
ATOM 1458 N N . SER A 1 184 ? 23.991 7.857 -34.086 1.00 98.69 184 SER A N 1
ATOM 1459 C CA . SER A 1 184 ? 25.435 7.717 -34.325 1.00 98.69 184 SER A CA 1
ATOM 1460 C C . SER A 1 184 ? 25.776 6.474 -35.151 1.00 98.69 184 SER A C 1
ATOM 1462 O O . SER A 1 184 ? 26.625 6.535 -36.038 1.00 98.69 184 SER A O 1
ATOM 1464 N N . ILE A 1 185 ? 25.105 5.343 -34.908 1.00 98.75 185 ILE A N 1
ATOM 1465 C CA . ILE A 1 185 ? 25.287 4.122 -35.707 1.00 98.75 185 ILE A CA 1
ATOM 1466 C C . ILE A 1 185 ? 24.873 4.369 -37.161 1.00 98.75 185 ILE A C 1
ATOM 1468 O O . ILE A 1 185 ? 25.587 3.954 -38.073 1.00 98.75 185 ILE A O 1
ATOM 1472 N N . CYS A 1 186 ? 23.739 5.035 -37.392 1.00 98.75 186 CYS A N 1
ATOM 1473 C CA . CYS A 1 186 ? 23.285 5.380 -38.739 1.00 98.75 186 CYS A CA 1
ATOM 1474 C C . CYS A 1 186 ? 24.268 6.317 -39.450 1.00 98.75 186 CYS A C 1
ATOM 1476 O O . CYS A 1 186 ? 24.592 6.088 -40.612 1.00 98.75 186 CYS A O 1
ATOM 1478 N N . GLU A 1 187 ? 24.773 7.339 -38.759 1.00 98.75 187 GLU A N 1
ATOM 1479 C CA . GLU A 1 187 ? 25.761 8.268 -39.314 1.00 98.75 187 GLU A CA 1
ATOM 1480 C C . GLU A 1 187 ? 27.040 7.543 -39.746 1.00 98.75 187 GLU A C 1
ATOM 1482 O O . GLU A 1 187 ? 27.484 7.702 -40.884 1.00 98.75 187 GLU A O 1
ATOM 1487 N N . LEU A 1 188 ? 27.593 6.693 -38.877 1.00 98.69 188 LEU A N 1
ATOM 1488 C CA . LEU A 1 188 ? 28.802 5.926 -39.179 1.00 98.69 188 LEU A CA 1
ATOM 1489 C C . LEU A 1 188 ? 28.595 4.945 -40.338 1.00 98.69 188 LEU A C 1
ATOM 1491 O O . LEU A 1 188 ? 29.476 4.810 -41.185 1.00 98.69 188 LEU A O 1
ATOM 1495 N N . LYS A 1 189 ? 27.432 4.286 -40.412 1.00 98.69 189 LYS A N 1
ATOM 1496 C CA . LYS A 1 189 ? 27.085 3.422 -41.551 1.00 98.69 189 LYS A CA 1
ATOM 1497 C C . LYS A 1 189 ? 27.040 4.211 -42.856 1.00 98.69 189 LYS A C 1
ATOM 1499 O O . LYS A 1 189 ? 27.679 3.808 -43.817 1.00 98.69 189 LYS A O 1
ATOM 1504 N N . ASN A 1 190 ? 26.393 5.375 -42.863 1.00 98.69 190 ASN A N 1
ATOM 1505 C CA . ASN A 1 190 ? 26.332 6.229 -44.050 1.00 98.69 190 ASN A CA 1
ATOM 1506 C C . ASN A 1 190 ? 27.724 6.702 -44.498 1.00 98.69 190 ASN A C 1
ATOM 1508 O O . ASN A 1 190 ? 27.995 6.774 -45.695 1.00 98.69 190 ASN A O 1
ATOM 1512 N N . GLN A 1 191 ? 28.614 7.028 -43.553 1.00 98.69 191 GLN A N 1
ATOM 1513 C CA . GLN A 1 191 ? 30.002 7.381 -43.867 1.00 98.69 191 GLN A CA 1
ATOM 1514 C C . GLN A 1 191 ? 30.750 6.203 -44.497 1.00 98.69 191 GLN A C 1
ATOM 1516 O O . GLN A 1 191 ? 31.450 6.392 -45.492 1.00 98.69 191 GLN A O 1
ATOM 1521 N N . LEU A 1 192 ? 30.574 4.996 -43.953 1.00 98.75 192 LEU A N 1
ATOM 1522 C CA . LEU A 1 192 ? 31.167 3.777 -44.496 1.00 98.75 192 LEU A CA 1
ATOM 1523 C C . LEU A 1 192 ? 30.656 3.500 -45.914 1.00 98.75 192 LEU A C 1
ATOM 1525 O O . LEU A 1 192 ? 31.474 3.336 -46.815 1.00 98.75 192 LEU A O 1
ATOM 1529 N N . ASP A 1 193 ? 29.342 3.548 -46.132 1.00 98.75 193 ASP A N 1
ATOM 1530 C CA . ASP A 1 193 ? 28.719 3.324 -47.443 1.00 98.75 193 ASP A CA 1
ATOM 1531 C C . ASP A 1 193 ? 29.183 4.368 -48.476 1.00 98.75 193 ASP A C 1
ATOM 1533 O O . ASP A 1 193 ? 29.455 4.051 -49.639 1.00 98.75 193 ASP A O 1
ATOM 1537 N N . HIS A 1 194 ? 29.322 5.632 -48.054 1.00 98.56 194 HIS A N 1
ATOM 1538 C CA . HIS A 1 194 ? 29.846 6.704 -48.898 1.00 98.56 194 HIS A CA 1
ATOM 1539 C C . HIS A 1 194 ? 31.303 6.452 -49.302 1.00 98.56 194 HIS A C 1
ATOM 1541 O O . HIS A 1 194 ? 31.650 6.585 -50.479 1.00 98.56 194 HIS A O 1
ATOM 1547 N N . MET A 1 195 ? 32.149 6.071 -48.341 1.00 98.56 195 MET A N 1
ATOM 1548 C CA . MET A 1 195 ? 33.546 5.731 -48.605 1.00 98.56 195 MET A CA 1
ATOM 1549 C C . MET A 1 195 ? 33.668 4.496 -49.502 1.00 98.56 195 MET A C 1
ATOM 1551 O O . MET A 1 195 ? 34.449 4.519 -50.450 1.00 98.56 195 MET A O 1
ATOM 1555 N N . GLU A 1 196 ? 32.877 3.450 -49.255 1.00 98.69 196 GLU A N 1
ATOM 1556 C CA . GLU A 1 196 ? 32.846 2.233 -50.070 1.00 98.69 196 GLU A CA 1
ATOM 1557 C C . GLU A 1 196 ? 32.464 2.545 -51.519 1.00 98.69 196 GLU A C 1
ATOM 1559 O O . GLU A 1 196 ? 33.189 2.169 -52.441 1.00 98.69 196 GLU A O 1
ATOM 1564 N N . THR A 1 197 ? 31.395 3.318 -51.725 1.00 98.62 197 THR A N 1
ATOM 1565 C CA . THR A 1 197 ? 30.975 3.762 -53.063 1.00 98.62 197 THR A CA 1
ATOM 1566 C C . THR A 1 197 ? 32.063 4.607 -53.736 1.00 98.62 197 THR A C 1
ATOM 1568 O O . THR A 1 197 ? 32.316 4.469 -54.933 1.00 98.62 197 THR A O 1
ATOM 1571 N N . GLY A 1 198 ? 32.747 5.466 -52.972 1.00 98.62 198 GLY A N 1
ATOM 1572 C CA . GLY A 1 198 ? 33.882 6.254 -53.453 1.00 98.62 198 GLY A CA 1
ATOM 1573 C C . GLY A 1 198 ? 35.046 5.382 -53.932 1.00 98.62 198 GLY A C 1
ATOM 1574 O O . GLY A 1 198 ? 35.574 5.610 -55.022 1.00 98.62 198 GLY A O 1
ATOM 1575 N N . TYR A 1 199 ? 35.415 4.352 -53.166 1.00 98.50 199 TYR A N 1
ATOM 1576 C CA . TYR A 1 199 ? 36.459 3.402 -53.556 1.00 98.50 199 TYR A CA 1
ATOM 1577 C C . TYR A 1 199 ? 36.059 2.565 -54.770 1.00 98.50 199 TYR A C 1
ATOM 1579 O O . TYR A 1 199 ? 36.861 2.425 -55.694 1.00 98.50 199 TYR A O 1
ATOM 1587 N N . GLN A 1 200 ? 34.824 2.057 -54.807 1.00 98.56 200 GLN A N 1
ATOM 1588 C CA . GLN A 1 200 ? 34.291 1.334 -55.963 1.00 98.56 200 GLN A CA 1
ATOM 1589 C C . GLN A 1 200 ? 34.356 2.198 -57.223 1.00 98.56 200 GLN A C 1
ATOM 1591 O O . GLN A 1 200 ? 34.836 1.737 -58.256 1.00 98.56 200 GLN A O 1
ATOM 1596 N N . LYS A 1 201 ? 33.955 3.471 -57.133 1.00 98.62 201 LYS A N 1
ATOM 1597 C CA . LYS A 1 201 ? 34.015 4.403 -58.260 1.00 98.62 201 LYS A CA 1
ATOM 1598 C C . LYS A 1 201 ? 35.442 4.602 -58.773 1.00 98.62 201 LYS A C 1
ATOM 1600 O O . LYS A 1 201 ? 35.662 4.470 -59.968 1.00 98.62 201 LYS A O 1
ATOM 1605 N N . ILE A 1 202 ? 36.412 4.869 -57.895 1.00 98.44 202 ILE A N 1
ATOM 1606 C CA . ILE A 1 202 ? 37.818 5.047 -58.309 1.00 98.44 202 ILE A CA 1
ATOM 1607 C C . ILE A 1 202 ? 38.352 3.778 -58.990 1.00 98.44 202 ILE A C 1
ATOM 1609 O O . ILE A 1 202 ? 39.045 3.859 -60.005 1.00 98.44 202 ILE A O 1
ATOM 1613 N N . LEU A 1 203 ? 38.030 2.597 -58.454 1.00 98.38 203 LEU A N 1
ATOM 1614 C CA . LEU A 1 203 ? 38.425 1.323 -59.057 1.00 98.38 203 LEU A CA 1
ATOM 1615 C C . LEU A 1 203 ? 37.795 1.125 -60.441 1.00 98.38 203 LEU A C 1
ATOM 1617 O O . LEU A 1 203 ? 38.502 0.754 -61.374 1.00 98.38 203 LEU A O 1
ATOM 1621 N N . HIS A 1 204 ? 36.501 1.405 -60.598 1.00 98.50 204 HIS A N 1
ATOM 1622 C CA . HIS A 1 204 ? 35.832 1.324 -61.897 1.00 98.50 204 HIS A CA 1
ATOM 1623 C C . HIS A 1 204 ? 36.401 2.338 -62.896 1.00 98.50 204 HIS A C 1
ATOM 1625 O O . HIS A 1 204 ? 36.840 1.931 -63.965 1.00 98.50 204 HIS A O 1
ATOM 1631 N N . ASP A 1 205 ? 36.522 3.613 -62.516 1.00 98.38 205 ASP A N 1
ATOM 1632 C CA . ASP A 1 205 ? 37.056 4.675 -63.379 1.00 98.38 205 ASP A CA 1
ATOM 1633 C C . ASP A 1 205 ? 38.490 4.349 -63.857 1.00 98.38 205 ASP A C 1
ATOM 1635 O O . ASP A 1 205 ? 38.845 4.581 -65.016 1.00 98.38 205 ASP A O 1
ATOM 1639 N N . THR A 1 206 ? 39.332 3.783 -62.981 1.00 98.31 206 THR A N 1
ATOM 1640 C CA . THR A 1 206 ? 40.708 3.389 -63.338 1.00 98.31 206 THR A CA 1
ATOM 1641 C C . THR A 1 206 ? 40.755 2.169 -64.253 1.00 98.31 206 THR A C 1
ATOM 1643 O O . THR A 1 206 ? 41.512 2.177 -65.225 1.00 98.31 206 THR A O 1
ATOM 1646 N N . LEU A 1 207 ? 39.950 1.136 -63.987 1.00 98.44 207 LEU A N 1
ATOM 1647 C CA . LEU A 1 207 ? 39.860 -0.044 -64.848 1.00 98.44 207 LEU A CA 1
ATOM 1648 C C . LEU A 1 207 ? 39.294 0.306 -66.229 1.00 98.44 207 LEU A C 1
ATOM 1650 O O . LEU A 1 207 ? 39.858 -0.125 -67.233 1.00 98.44 207 LEU A O 1
ATOM 1654 N N . ASP A 1 208 ? 38.252 1.132 -66.296 1.00 98.31 208 ASP A N 1
ATOM 1655 C CA . ASP A 1 208 ? 37.644 1.582 -67.550 1.00 98.31 208 ASP A CA 1
AT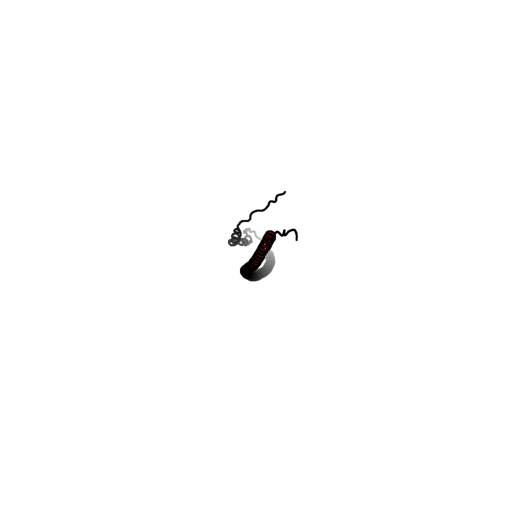OM 1656 C C . ASP A 1 208 ? 38.623 2.429 -68.376 1.00 98.31 208 ASP A C 1
ATOM 1658 O O . ASP A 1 208 ? 38.758 2.226 -69.585 1.00 98.31 208 ASP A O 1
ATOM 1662 N N . SER A 1 209 ? 39.383 3.317 -67.724 1.00 98.31 209 SER A N 1
ATOM 1663 C CA . SER A 1 209 ? 40.455 4.088 -68.368 1.00 98.31 209 SER A CA 1
ATOM 1664 C C . SER A 1 209 ? 41.549 3.184 -68.951 1.00 98.31 209 SER A C 1
ATOM 1666 O O . SER A 1 209 ? 41.934 3.336 -70.115 1.00 98.31 209 SER A O 1
ATOM 1668 N N . LEU A 1 210 ? 42.014 2.188 -68.187 1.00 98.00 210 LEU A N 1
ATOM 1669 C CA . LEU A 1 210 ? 42.996 1.210 -68.664 1.00 98.00 210 LEU A CA 1
ATOM 1670 C C . LEU A 1 210 ? 42.460 0.386 -69.844 1.00 98.00 210 LEU A C 1
ATOM 1672 O O . LEU A 1 210 ? 43.184 0.170 -70.817 1.00 98.00 210 LEU A O 1
A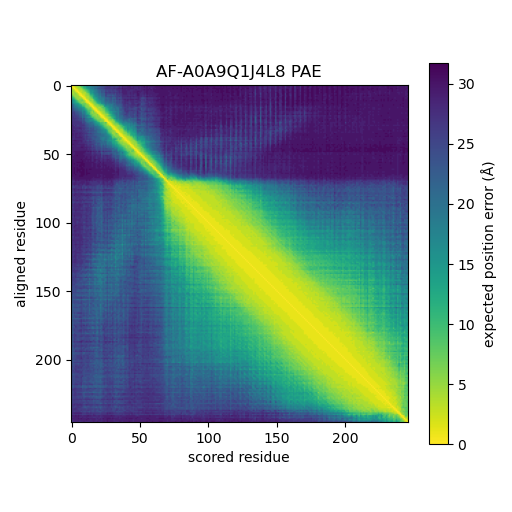TOM 1676 N N . LEU A 1 211 ? 41.199 -0.049 -69.788 1.00 98.00 211 LEU A N 1
ATOM 1677 C CA . LEU A 1 211 ? 40.548 -0.780 -70.876 1.00 98.00 211 LEU A CA 1
ATOM 1678 C C . LEU A 1 211 ? 40.418 0.074 -72.142 1.00 98.00 211 LEU A C 1
ATOM 1680 O O . LEU A 1 211 ? 40.707 -0.427 -73.230 1.00 98.00 211 LEU A O 1
ATOM 1684 N N . SER A 1 212 ? 40.054 1.353 -72.012 1.00 98.25 212 SER A N 1
ATOM 1685 C CA . SER A 1 212 ? 40.011 2.296 -73.137 1.00 98.25 212 SER A CA 1
ATOM 1686 C C . SER A 1 212 ? 41.394 2.465 -73.767 1.00 98.25 212 SER A C 1
ATOM 1688 O O . SER A 1 212 ? 41.543 2.307 -74.975 1.00 98.25 212 SER A O 1
ATOM 1690 N N . HIS A 1 213 ? 42.436 2.680 -72.956 1.00 98.06 213 HIS A N 1
ATOM 1691 C CA . HIS A 1 213 ? 43.813 2.795 -73.446 1.00 98.06 213 HIS A CA 1
ATOM 1692 C C . HIS A 1 213 ? 44.298 1.534 -74.177 1.00 98.06 213 HIS A C 1
ATOM 1694 O O . HIS A 1 213 ? 44.980 1.638 -75.201 1.00 98.06 213 HIS A O 1
ATOM 1700 N N . LEU A 1 214 ? 43.955 0.344 -73.673 1.00 98.00 214 LEU A N 1
ATOM 1701 C CA . LEU A 1 214 ? 44.270 -0.925 -74.333 1.00 98.00 214 LEU A CA 1
ATOM 1702 C C . LEU A 1 214 ? 43.500 -1.095 -75.648 1.00 98.00 214 LEU A C 1
ATOM 1704 O O . LEU A 1 214 ? 44.074 -1.577 -76.625 1.00 98.00 214 LEU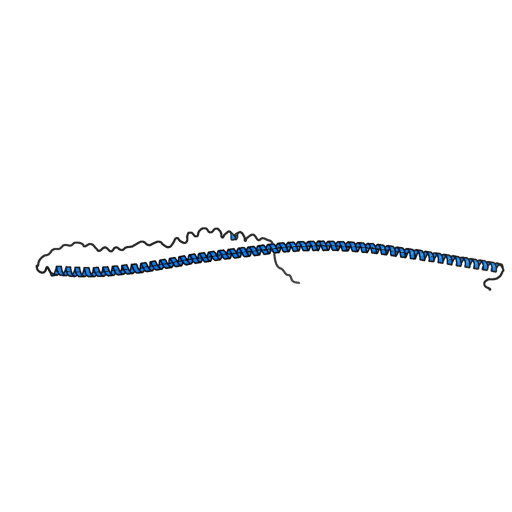 A O 1
ATOM 1708 N N . ALA A 1 215 ? 42.230 -0.689 -75.697 1.00 97.56 215 ALA A N 1
ATOM 1709 C CA . ALA A 1 215 ? 41.427 -0.717 -76.916 1.00 97.56 215 ALA A CA 1
ATOM 1710 C C . ALA A 1 215 ? 41.999 0.221 -77.992 1.00 97.56 215 ALA A C 1
ATOM 1712 O O . ALA A 1 215 ? 42.162 -0.206 -79.135 1.00 97.56 215 ALA A O 1
ATOM 1713 N N . ASP A 1 216 ? 42.390 1.439 -77.613 1.00 97.56 216 ASP A N 1
ATOM 1714 C CA . ASP A 1 216 ? 43.004 2.421 -78.511 1.00 97.56 216 ASP A CA 1
ATOM 1715 C C . ASP A 1 216 ? 44.380 1.966 -79.008 1.00 97.56 216 ASP A C 1
ATOM 1717 O O . ASP A 1 216 ? 44.719 2.131 -80.179 1.00 97.56 216 ASP A O 1
ATOM 1721 N N . ALA A 1 217 ? 45.208 1.384 -78.133 1.00 97.62 217 ALA A N 1
ATOM 1722 C CA . ALA A 1 217 ? 46.494 0.811 -78.530 1.00 97.62 217 ALA A CA 1
ATOM 1723 C C . ALA A 1 217 ? 46.310 -0.354 -79.511 1.00 97.62 217 ALA A C 1
ATOM 1725 O O . ALA A 1 217 ? 47.006 -0.413 -80.524 1.00 97.62 217 ALA A O 1
ATOM 1726 N N . ARG A 1 218 ? 45.339 -1.238 -79.245 1.00 97.31 218 ARG A N 1
ATOM 1727 C CA . ARG A 1 218 ? 44.987 -2.339 -80.145 1.00 97.31 218 ARG A CA 1
ATOM 1728 C C . ARG A 1 218 ? 44.528 -1.819 -81.504 1.00 97.31 218 ARG A C 1
ATOM 1730 O O . ARG A 1 218 ? 45.014 -2.328 -82.505 1.00 97.31 218 ARG A O 1
ATOM 1737 N N . LEU A 1 219 ? 43.644 -0.817 -81.528 1.00 97.31 219 LEU A N 1
ATOM 1738 C CA . LEU A 1 219 ? 43.149 -0.204 -82.762 1.00 97.31 219 LEU A CA 1
ATOM 1739 C C . LEU A 1 219 ? 44.297 0.400 -83.578 1.00 97.31 219 LEU A C 1
ATOM 1741 O O . LEU A 1 219 ? 44.441 0.081 -84.752 1.00 97.31 219 LEU A O 1
ATOM 1745 N N . ARG A 1 220 ? 45.178 1.181 -82.941 1.00 96.94 220 ARG A N 1
ATOM 1746 C CA . ARG A 1 220 ? 46.356 1.756 -83.609 1.00 96.94 220 ARG A CA 1
ATOM 1747 C C . ARG A 1 220 ? 47.282 0.690 -84.187 1.00 96.94 220 ARG A C 1
ATOM 1749 O O . ARG A 1 220 ? 47.772 0.863 -85.293 1.00 96.94 220 ARG A O 1
ATOM 1756 N N . TRP A 1 221 ? 47.527 -0.408 -83.469 1.00 97.12 221 TRP A N 1
ATOM 1757 C CA . TRP A 1 221 ? 48.341 -1.508 -83.994 1.00 97.12 221 TRP A CA 1
ATOM 1758 C C . TRP A 1 221 ? 47.672 -2.238 -85.154 1.00 97.12 221 TRP A C 1
ATOM 1760 O O . TRP A 1 221 ? 48.365 -2.615 -86.095 1.00 97.12 221 TRP A O 1
ATOM 1770 N N . THR A 1 222 ? 46.354 -2.441 -85.110 1.00 96.81 222 THR A N 1
ATOM 1771 C CA . THR A 1 222 ? 45.632 -3.016 -86.248 1.00 96.81 222 THR A CA 1
ATOM 1772 C C . THR A 1 222 ? 45.639 -2.076 -87.443 1.00 96.81 222 THR A C 1
ATOM 1774 O O . THR A 1 222 ? 45.910 -2.542 -88.541 1.00 96.81 222 THR A O 1
ATOM 1777 N N . ASP A 1 223 ? 45.436 -0.774 -87.239 1.00 96.06 223 ASP A N 1
ATOM 1778 C CA . ASP A 1 223 ? 45.452 0.225 -88.308 1.00 96.06 223 ASP A CA 1
ATOM 1779 C C . ASP A 1 223 ? 46.838 0.297 -88.955 1.00 96.06 223 ASP A C 1
ATOM 1781 O O . ASP A 1 223 ? 46.952 0.134 -90.167 1.00 96.06 223 ASP A O 1
ATOM 1785 N N . GLU A 1 224 ? 47.899 0.419 -88.153 1.00 96.19 224 GLU A N 1
ATOM 1786 C CA . GLU A 1 224 ? 49.289 0.407 -88.624 1.00 96.19 224 GLU A CA 1
ATOM 1787 C C . GLU A 1 224 ? 49.614 -0.895 -89.370 1.00 96.19 224 GLU A C 1
ATOM 1789 O O . GLU A 1 224 ? 50.130 -0.868 -90.483 1.00 96.19 224 GLU A O 1
ATOM 1794 N N . SER A 1 225 ? 49.243 -2.051 -88.804 1.00 94.75 225 SER A N 1
ATOM 1795 C CA . SER A 1 225 ? 49.415 -3.348 -89.463 1.00 94.75 225 SER A CA 1
ATOM 1796 C C . SER A 1 225 ? 48.679 -3.396 -90.802 1.00 94.75 225 SER A C 1
ATOM 1798 O O . SER A 1 225 ? 49.262 -3.827 -91.796 1.00 94.75 225 SER A O 1
ATOM 1800 N N . THR A 1 226 ? 47.430 -2.926 -90.870 1.00 94.62 226 THR A N 1
ATOM 1801 C CA . THR A 1 226 ? 46.668 -2.879 -92.125 1.00 94.62 226 THR A CA 1
ATOM 1802 C C . THR A 1 226 ? 47.249 -1.891 -93.133 1.00 94.62 226 THR A C 1
ATOM 1804 O O . THR A 1 226 ? 47.284 -2.225 -94.315 1.00 94.62 226 THR A O 1
ATOM 1807 N N . SER A 1 227 ? 47.755 -0.735 -92.687 1.00 94.81 227 SER A N 1
ATOM 1808 C CA . SER A 1 227 ? 48.429 0.259 -93.530 1.00 94.81 227 SER A CA 1
ATOM 1809 C C . SER A 1 227 ? 49.680 -0.341 -94.154 1.00 94.81 227 SER A C 1
ATOM 1811 O O . SER A 1 227 ? 49.803 -0.372 -95.374 1.00 94.81 227 SER A O 1
ATOM 1813 N N . ILE A 1 228 ? 50.544 -0.945 -93.333 1.00 93.50 228 ILE A N 1
ATOM 1814 C CA . ILE A 1 228 ? 51.748 -1.647 -93.783 1.00 93.50 228 ILE A CA 1
ATOM 1815 C C . ILE A 1 228 ? 51.386 -2.755 -94.783 1.00 93.50 228 ILE A C 1
ATOM 1817 O O . ILE A 1 228 ? 51.973 -2.844 -95.862 1.00 93.50 228 ILE A O 1
ATOM 1821 N N . HIS A 1 229 ? 50.401 -3.604 -94.466 1.00 91.88 229 HIS A N 1
ATOM 1822 C CA . HIS A 1 229 ? 49.957 -4.661 -95.379 1.00 91.88 229 HIS A CA 1
ATOM 1823 C C . HIS A 1 229 ? 49.445 -4.108 -96.717 1.00 91.88 229 HIS A C 1
ATOM 1825 O O . HIS A 1 229 ? 49.685 -4.722 -97.758 1.00 91.88 229 HIS A O 1
ATOM 1831 N N . LEU A 1 230 ? 48.754 -2.966 -96.706 1.00 91.38 230 LEU A N 1
ATOM 1832 C CA . LEU A 1 230 ? 48.237 -2.308 -97.901 1.00 91.38 230 LEU A CA 1
ATOM 1833 C C . LEU A 1 230 ? 49.364 -1.681 -98.735 1.00 91.38 230 LEU A C 1
ATOM 1835 O O . LEU A 1 230 ? 49.418 -1.931 -99.936 1.00 91.38 230 LEU A O 1
ATOM 1839 N N . GLU A 1 231 ? 50.312 -0.986 -98.105 1.00 90.69 231 GLU A N 1
ATOM 1840 C CA . GLU A 1 231 ? 51.505 -0.430 -98.757 1.00 90.69 231 GLU A CA 1
ATOM 1841 C C . GLU A 1 231 ? 52.333 -1.518 -99.455 1.00 90.69 231 GLU A C 1
ATOM 1843 O O . GLU A 1 231 ? 52.673 -1.392 -100.632 1.00 90.69 231 GLU A O 1
ATOM 1848 N N . TYR A 1 232 ? 52.610 -2.636 -98.774 1.00 88.44 232 TYR A N 1
ATOM 1849 C CA . TYR A 1 232 ? 53.324 -3.762 -99.385 1.00 88.44 232 TYR A CA 1
ATOM 1850 C C . TYR A 1 232 ? 52.529 -4.406 -100.523 1.00 88.44 232 TYR A C 1
ATOM 1852 O O . TYR A 1 232 ? 53.109 -4.789 -101.541 1.00 88.44 232 TYR A O 1
ATOM 1860 N N . LYS A 1 233 ? 51.204 -4.519 -100.383 1.00 88.38 233 LYS A N 1
ATOM 1861 C CA . LYS A 1 233 ? 50.327 -5.039 -101.438 1.00 88.38 233 LYS A CA 1
ATOM 1862 C C . LYS A 1 233 ? 50.367 -4.152 -102.688 1.00 88.38 233 LYS A C 1
ATOM 1864 O O . LYS A 1 233 ? 50.450 -4.677 -103.801 1.00 88.38 233 LYS A O 1
ATOM 1869 N N . GLU A 1 234 ? 50.317 -2.834 -102.522 1.00 86.25 234 GLU A N 1
ATOM 1870 C CA . GLU A 1 234 ? 50.425 -1.861 -103.615 1.00 86.25 234 GLU A CA 1
ATOM 1871 C C . GLU A 1 234 ? 51.811 -1.888 -104.263 1.00 86.25 234 GLU A C 1
ATOM 1873 O O . GLU A 1 234 ? 51.917 -1.951 -105.490 1.00 86.25 234 GLU A O 1
ATOM 1878 N N . LEU A 1 235 ? 52.872 -1.941 -103.456 1.00 88.00 235 LEU A N 1
ATOM 1879 C CA . LEU A 1 235 ? 54.246 -2.034 -103.936 1.00 88.00 235 LEU A CA 1
ATOM 1880 C C . LEU A 1 235 ? 54.465 -3.306 -104.766 1.00 88.00 235 LEU A C 1
ATOM 1882 O O . LEU A 1 235 ? 54.967 -3.224 -105.884 1.00 88.00 235 LEU A O 1
ATOM 1886 N N . LEU A 1 236 ? 54.033 -4.474 -104.283 1.00 85.12 236 LEU A N 1
ATOM 1887 C CA . LEU A 1 236 ? 54.110 -5.730 -105.042 1.00 85.12 236 LEU A CA 1
ATOM 1888 C C . LEU A 1 236 ? 53.321 -5.659 -106.358 1.00 85.12 236 LEU A C 1
ATOM 1890 O O . LEU A 1 236 ? 53.818 -6.094 -107.400 1.00 85.12 236 LEU A O 1
ATOM 1894 N N . SER A 1 237 ? 52.138 -5.037 -106.326 1.00 83.75 237 SER A N 1
ATOM 1895 C CA . SER A 1 237 ? 51.327 -4.805 -107.526 1.00 83.75 237 SER A CA 1
ATOM 1896 C C . SER A 1 237 ? 52.051 -3.907 -108.538 1.00 83.75 237 SER A C 1
ATOM 1898 O O . SER A 1 237 ? 51.986 -4.172 -109.738 1.00 83.75 237 SER A O 1
ATOM 1900 N N . SER A 1 238 ? 52.800 -2.894 -108.080 1.00 84.44 238 SER A N 1
ATOM 1901 C CA . SER A 1 238 ? 53.601 -2.016 -108.951 1.00 84.44 238 SER A CA 1
ATOM 1902 C C . SER A 1 238 ? 54.740 -2.751 -109.675 1.00 84.44 238 SER A C 1
ATOM 1904 O O . SER A 1 238 ? 55.115 -2.369 -110.782 1.00 84.44 238 SER A O 1
ATOM 1906 N N . PHE A 1 239 ? 55.240 -3.851 -109.100 1.00 83.06 239 PHE A N 1
ATOM 1907 C CA . PHE A 1 239 ? 56.234 -4.737 -109.716 1.00 83.06 239 PHE A CA 1
ATOM 1908 C C . PHE A 1 239 ? 55.625 -5.841 -110.605 1.00 83.06 239 PHE A C 1
ATOM 1910 O O . PHE A 1 239 ? 56.364 -6.664 -111.142 1.00 83.06 239 PHE A O 1
ATOM 1917 N N . GLY A 1 240 ? 54.297 -5.884 -110.782 1.00 75.81 240 GLY A N 1
ATOM 1918 C CA . GLY A 1 240 ? 53.609 -6.899 -111.594 1.00 75.81 240 GLY A CA 1
ATOM 1919 C C . GLY A 1 240 ? 53.454 -8.268 -110.918 1.00 75.81 240 GLY A C 1
ATOM 1920 O O . GLY A 1 240 ? 53.076 -9.235 -111.580 1.00 75.81 240 GLY A O 1
ATOM 1921 N N . LEU A 1 241 ? 53.726 -8.364 -109.612 1.00 74.81 241 LEU A N 1
ATOM 1922 C CA . LEU A 1 241 ? 53.555 -9.580 -108.817 1.00 74.81 241 LEU A CA 1
ATOM 1923 C C . LEU A 1 241 ? 52.169 -9.557 -108.168 1.00 74.81 241 LEU A C 1
ATOM 1925 O O . LEU A 1 241 ? 51.855 -8.642 -107.409 1.00 74.81 241 LEU A O 1
ATOM 1929 N N . ASN A 1 242 ? 51.322 -10.548 -108.464 1.00 67.19 242 ASN A N 1
ATOM 1930 C CA . ASN A 1 242 ? 50.001 -10.635 -107.844 1.00 67.19 242 ASN A CA 1
ATOM 1931 C C . ASN A 1 242 ? 50.129 -11.225 -106.425 1.00 67.19 242 ASN A C 1
ATOM 1933 O O . ASN A 1 242 ? 50.514 -12.389 -106.294 1.00 67.19 242 ASN A O 1
ATOM 1937 N N . PRO A 1 243 ? 49.772 -10.479 -105.367 1.00 61.72 243 PRO A N 1
ATOM 1938 C CA . PRO A 1 243 ? 49.947 -10.924 -103.985 1.00 61.72 243 PRO A CA 1
ATOM 1939 C C . PRO A 1 243 ? 49.019 -12.077 -103.560 1.00 61.72 243 PRO A C 1
ATOM 1941 O O . PRO A 1 243 ? 49.151 -12.564 -102.447 1.00 61.72 243 PRO A O 1
ATOM 1944 N N . LEU A 1 244 ? 48.090 -12.527 -104.413 1.00 64.69 244 LEU A N 1
ATOM 1945 C CA . LEU A 1 244 ? 47.256 -13.720 -104.178 1.00 64.69 244 LEU A CA 1
ATOM 1946 C C . LEU A 1 244 ? 47.824 -15.005 -104.818 1.00 64.69 244 LEU A C 1
ATOM 1948 O O . LEU A 1 244 ? 47.176 -16.047 -104.750 1.00 64.69 244 LEU A O 1
ATOM 1952 N N . GLN A 1 245 ? 48.975 -14.925 -105.499 1.00 54.44 245 GLN A N 1
ATOM 1953 C CA . GLN A 1 245 ? 49.628 -16.058 -106.177 1.00 54.44 245 GLN A CA 1
ATOM 1954 C C . GLN A 1 245 ? 50.937 -16.520 -105.506 1.00 54.44 245 GLN A C 1
ATOM 1956 O O . GLN A 1 245 ? 51.611 -17.398 -106.046 1.00 54.44 245 GLN A O 1
ATOM 1961 N N . LEU A 1 246 ? 51.277 -15.950 -104.345 1.00 53.44 246 LEU A N 1
ATOM 1962 C CA . LEU A 1 246 ? 52.275 -16.467 -103.399 1.00 53.44 246 LEU A CA 1
ATOM 1963 C C . LEU A 1 246 ? 51.553 -17.117 -102.213 1.00 53.44 246 LEU A C 1
ATOM 1965 O O . LEU A 1 246 ? 52.079 -18.130 -101.704 1.00 53.44 246 LEU A O 1
#

Foldseek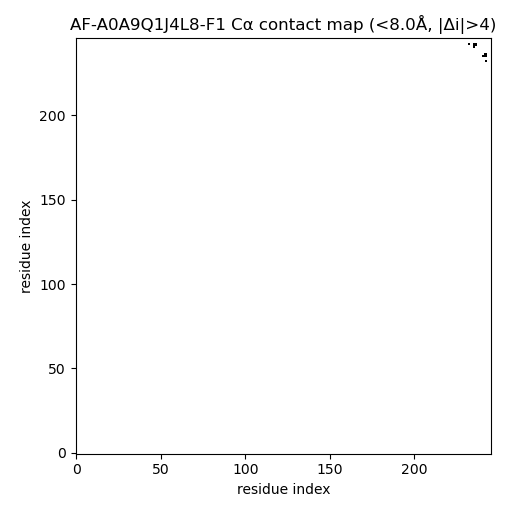 3Di:
DDDDDDDDDDDDDDDDPPVVVCVVPDDPDPPPPPDPDDPDDDDDDDDDDDDDDDDDDDDDDDDDDDPCVVVVVVVVVVVVVVVVVVVVVVVVVVVVVVVVVVVVVVVVVVVVVVVVVVVVVVVVVVVVVVVVVVVVVVVVVVVVVVVVVVVVVVVVVVVVVVVVVVVVVVVVVVVVVVVVVVVVVVVVVVVVVVVVVVVVVVVVVVVVVVVVVVVVVVVVVVVVVVVVVVVVCVVCVVVVHHPVVD

pLDDT: mean 79.63, std 25.9, range [31.23, 98.81]

InterPro domains:
  IPR033585 Dynein regulatory complex protein 12-like [PTHR28656] (49-246)

Mean predicted aligned error: 18.15 Å